Protein AF-A0A0W8DRQ7-F1 (afdb_monomer_lite)

Organism: Phytophthora nicotianae (NCBI:txid4792)

Secondary structure (DSSP, 8-state):
-GGGTHHHHHHHHHT-S-HHHHHHHHHHHHHHH-STT-SS-SHHHHHHHHHHHHTTHHHHHHHHHHHHHHHHHHS-GGGSHHHHHHHHHHHHHHHHHHHH-TTHHHHHHTTTHHHHHHHHH-TTSPP-HHHHHHHHHHHHHHHH-HHHHHHHHTTTTBPPPGGG--SS--PPB-HHHHHHHHHGGGGSS--SSHHHHHHHHHHTT--S-HHHHHHHHHHHHHHHHHHH--TT-GGGHHHHHHHHTTHHHHHHHHHHHHHHHHHHHHHHHHT--GGGTT--HHHHHHHHHHTTHHHHHHHHHHHHHHHHH-HHHHHHHHHHHHHTT--HHHHHHHHHHHHHHHHHHHHHHHH-

Radius of gyration: 26.24 Å; chains: 1; bounding box: 61×48×70 Å

Sequence (352 aa):
MIELQVPRVLLGLFAHDNLDIRLAVLSLLAEVTDVDDAAMSLEPARMLTKHLVDEKLLPLLVTNLYQLAAAVDNAEDTQAEEETTGIYNSLQILENMADLEPQVCVQVAETSILPFLLKQVSAGRKFSENKLYASEILSILLQSGAEPREKFVSWMGKDPPSEMKNKEKKEKVDLMDDLLQALAPYRKKDPGSEEEEELVGNLKASKVSEKAKEEENAASLVASMCAWVRENAPADGYDRLHAKFVENDMEKVDRLVDLFAKYHERVERSGLDEEEEDEDEDSRYLRRLDAGLFVLERIAFVVAHLCRFSKKLRAYVMVKFHERSIDNDSLVSVLQEQLDLLVADDEVKKEG

Foldseek 3Di:
DVVVCVLVVLVVQCPDPDPVSVLVSLQVLLVLLDPVPPPDDCVVSLVSLVVNVVVPVLQSLQLLLLVLVVCLVVDDDVSNVSSVVSLVSSLSSLVSSCVSPVVVLLVNLVHLLLVVLLVLLAPPDDDDPSVLSSLQSNLSSCVSDPNSVVSLQVQVQDWRDPSPDDPDDGDRDGSVVSLVNSCVVPPPPPDPDPSSVSSNCSSVSDDDDDDVVVLLVVLQVLLCCLVPVDCPHPPRSVVVSLVVCPPPVRVVLLVLLVVLLQLLVLLVVQLPPPVPPVDDPVVSVVSSVVSPLSSNLSSLSSLVSNLVVDVVSVVVNVVSCVVSVHDPVSSVVSNVVVVVVVVVVVVVVVVD

Structure (mmCIF, N/CA/C/O backbone):
data_AF-A0A0W8DRQ7-F1
#
_entry.id   AF-A0A0W8DRQ7-F1
#
loop_
_atom_site.group_PDB
_atom_site.id
_atom_site.type_symbol
_atom_site.label_atom_id
_atom_site.label_alt_id
_atom_site.label_comp_id
_atom_site.label_asym_id
_atom_site.label_entity_id
_atom_site.label_seq_id
_atom_site.pdbx_PDB_ins_code
_atom_site.Cartn_x
_atom_site.Cartn_y
_atom_site.Cartn_z
_atom_site.occupancy
_atom_site.B_iso_or_equiv
_atom_site.auth_seq_id
_atom_site.auth_comp_id
_atom_site.auth_asym_id
_atom_site.auth_atom_id
_atom_site.pdbx_PDB_model_num
ATOM 1 N N . MET A 1 1 ? -6.361 -23.050 28.162 1.00 56.34 1 MET A N 1
ATOM 2 C CA . MET A 1 1 ? -7.350 -21.975 27.899 1.00 56.34 1 MET A CA 1
ATOM 3 C C . MET A 1 1 ? -8.449 -22.402 26.928 1.00 56.34 1 MET A C 1
ATOM 5 O O . MET A 1 1 ? -9.612 -22.186 27.241 1.00 56.34 1 MET A O 1
ATOM 9 N N . ILE A 1 2 ? -8.119 -23.035 25.797 1.00 56.28 2 ILE A N 1
ATOM 10 C CA . ILE A 1 2 ? -9.100 -23.417 24.761 1.00 56.28 2 ILE A CA 1
ATOM 11 C C . ILE A 1 2 ? -10.087 -24.500 25.244 1.00 56.28 2 ILE A C 1
ATOM 13 O O . ILE A 1 2 ? -11.293 -24.343 25.078 1.00 56.28 2 ILE A O 1
ATOM 17 N N . GLU A 1 3 ? -9.612 -25.530 25.957 1.00 55.72 3 GLU A N 1
ATOM 18 C CA . GLU A 1 3 ? -10.473 -26.585 26.536 1.00 55.72 3 GLU A CA 1
ATOM 19 C C . GLU A 1 3 ? -11.488 -26.066 27.574 1.00 55.72 3 GLU A C 1
ATOM 21 O O . GLU A 1 3 ? -12.480 -26.730 27.863 1.00 55.72 3 GLU A O 1
ATOM 26 N N . LEU A 1 4 ? -11.268 -24.863 28.117 1.00 60.75 4 LEU A N 1
ATOM 27 C CA . LEU A 1 4 ? -12.092 -24.248 29.162 1.00 60.75 4 LEU A CA 1
ATOM 28 C C . LEU A 1 4 ? -13.088 -23.205 28.618 1.00 60.75 4 LEU A C 1
ATOM 30 O O . LEU A 1 4 ? -13.685 -22.480 29.406 1.00 60.75 4 LEU A O 1
ATOM 34 N N . GLN A 1 5 ? -13.259 -23.093 27.291 1.00 75.88 5 GLN A N 1
ATOM 35 C CA . GLN A 1 5 ? -14.127 -22.093 26.636 1.00 75.88 5 GLN A CA 1
ATOM 36 C C . GLN A 1 5 ? -13.828 -20.628 27.017 1.00 75.88 5 GLN A C 1
ATOM 38 O O . GLN A 1 5 ? -14.679 -19.753 26.860 1.00 75.88 5 GLN A O 1
ATOM 43 N N . VAL A 1 6 ? -12.606 -20.335 27.475 1.00 79.00 6 VAL A N 1
ATOM 44 C CA . VAL A 1 6 ? -12.192 -18.985 27.896 1.00 79.00 6 VAL A CA 1
ATOM 45 C C . VAL A 1 6 ? -12.420 -17.928 26.802 1.00 79.00 6 VAL A C 1
ATOM 47 O O . VAL A 1 6 ? -12.986 -16.888 27.137 1.00 79.00 6 VAL A O 1
ATOM 50 N N . PRO A 1 7 ? -12.110 -18.177 25.508 1.00 80.62 7 PRO A N 1
ATOM 51 C CA . PRO A 1 7 ? -12.385 -17.204 24.446 1.00 80.62 7 PRO A CA 1
ATOM 52 C C . PRO A 1 7 ? -13.860 -16.792 24.366 1.00 80.62 7 PRO A C 1
ATOM 54 O O . PRO A 1 7 ? -14.166 -15.613 24.232 1.00 80.62 7 PRO A O 1
ATOM 57 N N . ARG A 1 8 ? -14.795 -17.735 24.544 1.00 84.19 8 ARG A N 1
ATOM 58 C CA . ARG A 1 8 ? -16.237 -17.437 24.524 1.00 84.19 8 ARG A CA 1
ATOM 59 C C . ARG A 1 8 ? -16.675 -16.579 25.701 1.00 84.19 8 ARG A C 1
ATOM 61 O O . ARG A 1 8 ? -17.511 -15.698 25.533 1.00 84.19 8 ARG A O 1
ATOM 68 N N . VAL A 1 9 ? -16.120 -16.829 26.887 1.00 87.31 9 VAL A N 1
ATOM 69 C CA . VAL A 1 9 ? -16.414 -16.019 28.077 1.00 87.31 9 VAL A CA 1
ATOM 70 C C . VAL A 1 9 ? -15.892 -14.597 27.889 1.00 87.31 9 VAL A C 1
ATOM 72 O O . VAL A 1 9 ? -16.628 -13.651 28.155 1.00 87.31 9 VAL A O 1
ATOM 75 N N . LEU A 1 10 ? -14.668 -14.443 27.374 1.00 88.00 10 LEU A N 1
ATOM 76 C CA . LEU A 1 10 ? -14.095 -13.132 27.065 1.00 88.00 10 LEU A CA 1
ATOM 77 C C . LEU A 1 10 ? -14.952 -12.374 26.048 1.00 88.00 10 LEU A C 1
ATOM 79 O O . LEU A 1 10 ? -15.297 -11.225 26.293 1.00 88.00 10 LEU A O 1
ATOM 83 N N . LEU A 1 11 ? -15.382 -13.021 24.962 1.00 87.19 11 LEU A N 1
ATOM 84 C CA . LEU A 1 11 ? -16.255 -12.387 23.970 1.00 87.19 11 LEU A CA 1
ATOM 85 C C . LEU A 1 11 ? -17.643 -12.043 24.530 1.00 87.19 11 LEU A C 1
ATOM 87 O O . LEU A 1 11 ? -18.199 -11.000 24.195 1.00 87.19 11 LEU A O 1
ATOM 91 N N . GLY A 1 12 ? -18.182 -12.867 25.433 1.00 87.44 12 GLY A N 1
ATOM 92 C CA . GLY A 1 12 ? -19.414 -12.553 26.159 1.00 87.44 12 GLY A CA 1
ATOM 93 C C . GLY A 1 12 ? -19.280 -11.311 27.047 1.00 87.44 12 GLY A C 1
ATOM 94 O O . GLY A 1 12 ? -20.190 -10.486 27.084 1.00 87.44 12 GLY A O 1
ATOM 95 N N . LEU A 1 13 ? -18.137 -11.146 27.720 1.00 90.06 13 LEU A N 1
ATOM 96 C CA . LEU A 1 13 ? -17.822 -9.943 28.498 1.00 90.06 13 LEU A CA 1
ATOM 97 C C . LEU A 1 13 ? -17.532 -8.735 27.598 1.00 90.06 13 LEU A C 1
ATOM 99 O O . LEU A 1 13 ? -17.888 -7.613 27.945 1.00 90.06 13 LEU A O 1
ATOM 103 N N . PHE A 1 14 ? -16.943 -8.948 26.423 1.00 90.19 14 PHE A N 1
ATOM 104 C CA . PHE A 1 14 ? -16.691 -7.881 25.458 1.00 90.19 14 PHE A CA 1
ATOM 105 C C . PHE A 1 14 ? -17.982 -7.336 24.826 1.00 90.19 14 PHE A C 1
ATOM 107 O O . PHE A 1 14 ? -18.050 -6.172 24.444 1.00 90.19 14 PHE A O 1
ATOM 114 N N . ALA A 1 15 ? -19.040 -8.145 24.771 1.00 88.56 15 ALA A N 1
ATOM 115 C CA . ALA A 1 15 ? -20.372 -7.715 24.352 1.00 88.56 15 ALA A CA 1
ATOM 116 C C . ALA A 1 15 ? -21.221 -7.115 25.495 1.00 88.56 15 ALA A C 1
ATOM 118 O O . ALA A 1 15 ? -22.414 -6.880 25.310 1.00 88.56 15 ALA A O 1
ATOM 119 N N . HIS A 1 16 ? -20.646 -6.900 26.682 1.00 91.94 16 HIS A N 1
ATOM 120 C CA . HIS A 1 16 ? -21.379 -6.428 27.854 1.00 91.94 16 HIS A CA 1
ATOM 121 C C . HIS A 1 16 ? -21.740 -4.933 27.760 1.00 91.94 16 HIS A C 1
ATOM 123 O O . HIS A 1 16 ? -20.961 -4.126 27.262 1.00 91.94 16 HIS A O 1
ATOM 129 N N . ASP A 1 17 ? -22.893 -4.538 28.310 1.00 85.94 17 ASP A N 1
ATOM 130 C CA . ASP A 1 17 ? -23.383 -3.148 28.247 1.00 85.94 17 ASP A CA 1
ATOM 131 C C . ASP A 1 17 ? -22.475 -2.145 28.989 1.00 85.94 17 ASP A C 1
ATOM 133 O O . ASP A 1 17 ? -22.399 -0.970 28.634 1.00 85.94 17 ASP A O 1
ATOM 137 N N . ASN A 1 18 ? -21.779 -2.608 30.032 1.00 88.25 18 ASN A N 1
ATOM 138 C CA . ASN A 1 18 ? -20.823 -1.797 30.792 1.00 88.25 18 ASN A CA 1
ATOM 139 C C . ASN A 1 18 ? -19.511 -1.599 30.012 1.00 88.25 18 ASN A C 1
ATOM 141 O O . ASN A 1 18 ? -18.782 -2.564 29.773 1.00 88.25 18 ASN A O 1
ATOM 145 N N . LEU A 1 19 ? -19.204 -0.343 29.676 1.00 87.06 19 LEU A N 1
ATOM 146 C CA . LEU A 1 19 ? -17.994 0.063 28.968 1.00 87.06 19 LEU A CA 1
ATOM 147 C C . LEU A 1 19 ? -16.708 -0.350 29.697 1.00 87.06 19 LEU A C 1
ATOM 149 O O . LEU A 1 19 ? -15.825 -0.895 29.045 1.00 87.06 19 LEU A O 1
ATOM 153 N N . ASP A 1 20 ? -16.641 -0.219 31.022 1.00 89.19 20 ASP A N 1
ATOM 154 C CA . ASP A 1 20 ? -15.441 -0.551 31.808 1.00 89.19 20 ASP A CA 1
ATOM 155 C C . ASP A 1 20 ? -15.052 -2.026 31.643 1.00 89.19 20 ASP A C 1
ATOM 157 O O . ASP A 1 20 ? -13.882 -2.379 31.499 1.00 89.19 20 ASP A O 1
ATOM 161 N N . ILE A 1 21 ? -16.058 -2.910 31.612 1.00 91.62 21 ILE A N 1
ATOM 162 C CA . ILE A 1 21 ? -15.853 -4.350 31.409 1.00 91.62 21 ILE A CA 1
ATOM 163 C C . ILE A 1 21 ? -15.320 -4.599 29.999 1.00 91.62 21 ILE A C 1
ATOM 165 O O . ILE A 1 21 ? -14.396 -5.392 29.824 1.00 91.62 21 ILE A O 1
ATOM 169 N N . ARG A 1 22 ? -15.863 -3.903 28.994 1.00 91.88 22 ARG A N 1
ATOM 170 C CA . ARG A 1 22 ? -15.392 -4.026 27.611 1.00 91.88 22 ARG A CA 1
ATOM 171 C C . ARG A 1 22 ? -13.957 -3.538 27.454 1.00 91.88 22 ARG A C 1
ATOM 173 O O . ARG A 1 22 ? -13.169 -4.222 26.809 1.00 91.88 22 ARG A O 1
ATOM 180 N N . LEU A 1 23 ? -13.610 -2.403 28.061 1.00 92.38 23 LEU A N 1
ATOM 181 C CA . LEU A 1 23 ? -12.257 -1.845 28.038 1.00 92.38 23 LEU A CA 1
ATOM 182 C C . LEU A 1 23 ? -11.253 -2.760 28.749 1.00 92.38 23 LEU A C 1
ATOM 184 O O . LEU A 1 23 ? -10.170 -2.999 28.218 1.00 92.38 23 LEU A O 1
ATOM 188 N N . ALA A 1 24 ? -11.629 -3.351 29.887 1.00 94.06 24 ALA A N 1
ATOM 189 C CA . ALA A 1 24 ? -10.794 -4.332 30.577 1.00 94.06 24 ALA A CA 1
ATOM 190 C C . ALA A 1 24 ? -10.542 -5.582 29.716 1.00 94.06 24 ALA A C 1
ATOM 192 O O . ALA A 1 24 ? -9.417 -6.077 29.657 1.00 94.06 24 ALA A O 1
ATOM 193 N N . VAL A 1 25 ? -11.567 -6.076 29.010 1.00 94.69 25 VAL A N 1
ATOM 194 C CA . VAL A 1 25 ? -11.403 -7.205 28.082 1.00 94.69 25 VAL A CA 1
ATOM 195 C C . VAL A 1 25 ? -10.536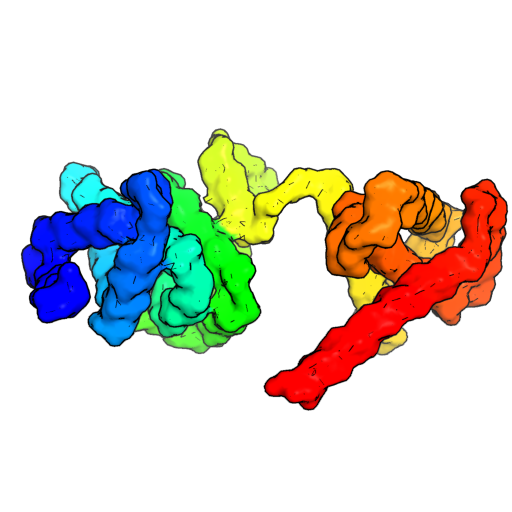 -6.820 26.884 1.00 94.69 25 VAL A C 1
ATOM 197 O O . VAL A 1 25 ? -9.696 -7.619 26.492 1.00 94.69 25 VAL A O 1
ATOM 200 N N . LEU A 1 26 ? -10.688 -5.615 26.326 1.00 94.56 26 LEU A N 1
ATOM 201 C CA . LEU A 1 26 ? -9.825 -5.125 25.245 1.00 94.56 26 LEU A CA 1
ATOM 202 C C . LEU A 1 26 ? -8.362 -5.051 25.664 1.00 94.56 26 LEU A C 1
ATOM 204 O O . LEU A 1 26 ? -7.506 -5.537 24.937 1.00 94.56 26 LEU A O 1
ATOM 208 N N . SER A 1 27 ? -8.082 -4.478 26.834 1.00 95.12 27 SER A N 1
ATOM 209 C CA . SER A 1 27 ? -6.719 -4.394 27.360 1.00 95.12 27 SER A CA 1
ATOM 210 C C . SER A 1 27 ? -6.108 -5.783 27.529 1.00 95.12 27 SER A C 1
ATOM 212 O O . SER A 1 27 ? -4.976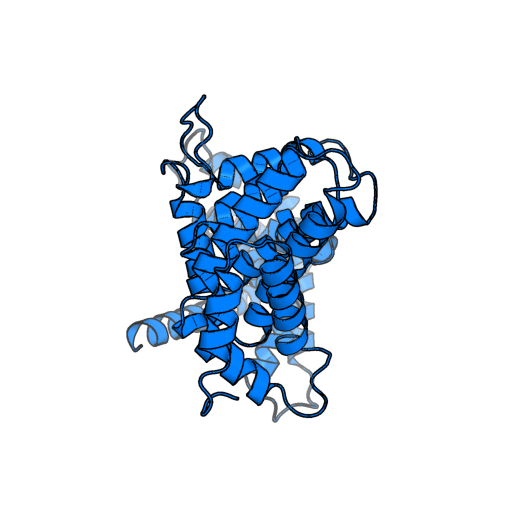 -6.008 27.117 1.00 95.12 27 SER A O 1
ATOM 214 N N . LEU A 1 28 ? -6.876 -6.733 28.074 1.00 94.38 28 LEU A N 1
ATOM 215 C CA . LEU A 1 28 ? -6.424 -8.114 28.215 1.00 94.38 28 LEU A CA 1
ATOM 216 C C . LEU A 1 28 ? -6.200 -8.782 26.853 1.00 94.38 28 LEU A C 1
ATOM 218 O O . LEU A 1 28 ? -5.234 -9.514 26.691 1.00 94.38 28 LEU A O 1
ATOM 222 N N . LEU A 1 29 ? -7.093 -8.564 25.881 1.00 93.69 29 LEU A N 1
ATOM 223 C CA . LEU A 1 29 ? -6.954 -9.119 24.534 1.00 93.69 29 LEU A CA 1
ATOM 224 C C . LEU A 1 29 ? -5.722 -8.561 23.814 1.00 93.69 29 LEU A C 1
ATOM 226 O O . LEU A 1 29 ? -5.054 -9.326 23.125 1.00 93.69 29 LEU A O 1
ATOM 230 N N . ALA A 1 30 ? -5.410 -7.276 23.990 1.00 94.12 30 ALA A N 1
ATOM 231 C CA . ALA A 1 30 ? -4.193 -6.675 23.454 1.00 94.12 30 ALA A CA 1
ATOM 232 C C . ALA A 1 30 ? -2.946 -7.356 24.042 1.00 94.12 30 ALA A C 1
ATOM 234 O O . ALA A 1 30 ? -2.130 -7.862 23.283 1.00 94.12 30 ALA A O 1
ATOM 235 N N . GLU A 1 31 ? -2.876 -7.503 25.369 1.00 92.44 31 GLU A N 1
ATOM 236 C CA . GLU A 1 31 ? -1.745 -8.140 26.066 1.00 92.44 31 GLU A CA 1
ATOM 237 C C . GLU A 1 31 ? -1.558 -9.618 25.674 1.00 92.44 31 GLU A C 1
ATOM 239 O O . GLU A 1 31 ? -0.458 -10.061 25.370 1.00 92.44 31 GLU A O 1
ATOM 244 N N . VAL A 1 32 ? -2.631 -10.417 25.615 1.00 89.81 32 VAL A N 1
ATOM 245 C CA . VAL A 1 32 ? -2.508 -11.856 25.280 1.00 89.81 32 VAL A CA 1
ATOM 246 C C . VAL A 1 32 ? -2.271 -12.131 23.794 1.00 89.81 32 VAL A C 1
ATOM 248 O O . VAL A 1 32 ? -2.003 -13.280 23.431 1.00 89.81 32 VAL A O 1
ATOM 251 N N . THR A 1 33 ? -2.448 -11.124 22.936 1.00 90.31 33 THR A N 1
ATOM 252 C CA . THR A 1 33 ? -2.124 -11.218 21.505 1.00 90.31 33 THR A CA 1
ATOM 253 C C . THR A 1 33 ? -0.775 -10.597 21.175 1.00 90.31 33 THR A C 1
ATOM 255 O O . THR A 1 33 ? -0.323 -10.775 20.050 1.00 90.31 33 THR A O 1
ATOM 258 N N . ASP A 1 34 ? -0.127 -9.928 22.127 1.00 90.44 34 ASP A N 1
ATOM 259 C CA . ASP A 1 34 ? 1.158 -9.271 21.920 1.00 90.44 34 ASP A CA 1
ATOM 260 C C . ASP A 1 34 ? 2.238 -10.274 21.482 1.00 90.44 34 ASP A C 1
ATOM 262 O O . ASP A 1 34 ? 2.410 -11.355 22.062 1.00 90.44 34 ASP A O 1
ATOM 266 N N . VAL A 1 35 ? 2.929 -9.922 20.399 1.00 85.50 35 VAL A N 1
ATOM 267 C CA . VAL A 1 35 ? 4.005 -10.713 19.802 1.00 85.50 35 VAL A CA 1
ATOM 268 C C . VAL A 1 35 ? 5.337 -10.508 20.523 1.00 85.50 35 VAL A C 1
ATOM 270 O O . VAL A 1 35 ? 6.160 -11.427 20.530 1.00 85.50 35 VAL A O 1
ATOM 273 N N . ASP A 1 36 ? 5.531 -9.363 21.180 1.00 81.38 36 ASP A N 1
ATOM 274 C CA . ASP A 1 36 ? 6.783 -9.002 21.850 1.00 81.38 36 ASP A CA 1
ATOM 275 C C . ASP A 1 36 ? 6.913 -9.661 23.233 1.00 81.38 36 ASP A C 1
ATOM 277 O O . ASP A 1 36 ? 8.012 -10.025 23.661 1.00 81.38 36 ASP A O 1
ATOM 281 N N . ASP A 1 37 ? 5.789 -9.920 23.903 1.00 71.81 37 ASP A N 1
ATOM 282 C CA . ASP A 1 37 ? 5.745 -10.537 25.237 1.00 71.81 37 ASP A CA 1
ATOM 283 C C . ASP A 1 37 ? 5.842 -12.081 25.218 1.00 71.81 37 ASP A C 1
ATOM 285 O O . ASP A 1 37 ? 5.821 -12.760 26.258 1.00 71.81 37 ASP A O 1
ATOM 289 N N . ALA A 1 38 ? 5.998 -12.689 24.039 1.00 72.75 38 ALA A N 1
ATOM 290 C CA . ALA A 1 38 ? 6.061 -14.137 23.887 1.00 72.75 38 ALA A CA 1
ATOM 291 C C . ALA A 1 38 ? 7.411 -14.722 24.351 1.00 72.75 38 ALA A C 1
ATOM 293 O O . ALA A 1 38 ? 8.349 -14.909 23.579 1.00 72.75 38 ALA A O 1
ATOM 294 N N . ALA A 1 39 ? 7.482 -15.126 25.623 1.00 66.62 39 ALA A N 1
ATOM 295 C CA . ALA A 1 39 ? 8.710 -15.586 26.284 1.00 66.62 39 ALA A CA 1
ATOM 296 C C . ALA A 1 39 ? 9.484 -16.735 25.591 1.00 66.62 39 ALA A C 1
ATOM 298 O O . ALA A 1 39 ? 10.687 -16.868 25.815 1.00 66.62 39 ALA A O 1
ATOM 299 N N . MET A 1 40 ? 8.820 -17.605 24.810 1.00 72.12 40 MET A N 1
ATOM 300 C CA . MET A 1 40 ? 9.469 -18.757 24.147 1.00 72.12 40 MET A CA 1
ATOM 301 C C . MET A 1 40 ? 8.829 -19.218 22.827 1.00 72.12 40 MET A C 1
ATOM 303 O O . MET A 1 40 ? 9.484 -19.910 22.049 1.00 72.12 40 MET A O 1
ATOM 307 N N . SER A 1 41 ? 7.547 -18.932 22.585 1.00 83.88 41 SER A N 1
ATOM 308 C CA . SER A 1 41 ? 6.840 -19.367 21.375 1.00 83.88 41 SER A CA 1
ATOM 309 C C . SER A 1 41 ? 5.584 -18.535 21.148 1.00 83.88 41 SER A C 1
ATOM 311 O O . SER A 1 41 ? 4.819 -18.315 22.085 1.00 83.88 41 SER A O 1
ATOM 313 N N . LEU A 1 42 ? 5.344 -18.162 19.891 1.00 87.75 42 LEU A N 1
ATOM 314 C CA . LEU A 1 42 ? 4.123 -17.486 19.446 1.00 87.75 42 LEU A CA 1
ATOM 315 C C . LEU A 1 42 ? 2.948 -18.455 19.230 1.00 87.75 42 LEU A C 1
ATOM 317 O O . LEU A 1 42 ? 1.810 -18.021 19.075 1.00 87.75 42 LEU A O 1
ATOM 321 N N . GLU A 1 43 ? 3.182 -19.771 19.239 1.00 87.56 43 GLU A N 1
ATOM 322 C CA . GLU A 1 43 ? 2.159 -20.773 18.907 1.00 87.56 43 GLU A CA 1
ATOM 323 C C . GLU A 1 43 ? 0.893 -20.688 19.786 1.00 87.56 43 GLU A C 1
ATOM 325 O O . GLU A 1 43 ? -0.214 -20.756 19.243 1.00 87.56 43 GLU A O 1
ATOM 330 N N . PRO A 1 44 ? 0.984 -20.470 21.117 1.00 86.81 44 PRO A N 1
ATOM 331 C CA . PRO A 1 44 ? -0.204 -20.277 21.947 1.00 86.81 44 PRO A CA 1
ATOM 332 C C . PRO A 1 44 ? -1.027 -19.044 21.546 1.00 86.81 44 PRO A C 1
ATOM 334 O O . PRO A 1 44 ? -2.257 -19.125 21.514 1.00 86.81 44 PRO A O 1
ATOM 337 N N . ALA A 1 45 ? -0.363 -17.933 21.207 1.00 88.62 45 ALA A N 1
ATOM 338 C CA . ALA A 1 45 ? -1.007 -16.694 20.775 1.00 88.62 45 ALA A CA 1
ATOM 339 C C . ALA A 1 45 ? -1.652 -16.854 19.388 1.00 88.62 45 ALA A C 1
ATOM 341 O O . ALA A 1 45 ? -2.794 -16.435 19.180 1.00 88.62 45 ALA A O 1
ATOM 342 N N . ARG A 1 46 ? -0.992 -17.566 18.462 1.00 90.94 46 ARG A N 1
ATOM 343 C CA . ARG A 1 46 ? -1.558 -17.922 17.147 1.00 90.94 46 ARG A CA 1
ATOM 344 C C . ARG A 1 46 ? -2.806 -18.794 17.275 1.00 90.94 46 ARG A C 1
ATOM 346 O O . ARG A 1 46 ? -3.827 -18.514 16.647 1.00 90.94 46 ARG A O 1
ATOM 353 N N . MET A 1 47 ? -2.754 -19.832 18.111 1.00 89.00 47 MET A N 1
ATOM 354 C CA . MET A 1 47 ? -3.898 -20.711 18.392 1.00 89.00 47 MET A CA 1
ATOM 355 C C . MET A 1 47 ? -5.070 -19.945 19.016 1.00 89.00 47 MET A C 1
ATOM 357 O O . MET A 1 47 ? -6.222 -20.145 18.624 1.00 89.00 47 MET A O 1
ATOM 361 N N . LEU A 1 48 ? -4.788 -19.051 19.969 1.00 89.25 48 LEU A N 1
ATOM 362 C CA . LEU A 1 48 ? -5.802 -18.190 20.574 1.00 89.25 48 LEU A CA 1
ATOM 363 C C . LEU A 1 48 ? -6.427 -17.248 19.536 1.00 89.25 48 LEU A C 1
ATOM 365 O O . LEU A 1 48 ? -7.652 -17.155 19.470 1.00 89.25 48 LEU A O 1
ATOM 369 N N . THR A 1 49 ? -5.605 -16.616 18.698 1.00 91.38 49 THR A N 1
ATOM 370 C CA . THR A 1 49 ? -6.042 -15.716 17.622 1.00 91.38 49 THR A CA 1
ATOM 371 C C . THR A 1 49 ? -6.995 -16.413 16.661 1.00 91.38 49 THR A C 1
ATOM 373 O O . THR A 1 49 ? -8.101 -15.922 16.439 1.00 91.38 49 THR A O 1
ATOM 376 N N . LYS A 1 50 ? -6.636 -17.605 16.168 1.00 91.44 50 LYS A N 1
ATOM 377 C CA . LYS A 1 50 ? -7.507 -18.404 15.287 1.00 91.44 50 LYS A CA 1
ATOM 378 C C . LYS A 1 50 ? -8.869 -18.668 15.925 1.00 91.44 50 LYS A C 1
ATOM 380 O O . LYS A 1 50 ? -9.900 -18.394 15.318 1.00 91.44 50 LYS A O 1
ATOM 385 N N . HIS A 1 51 ? -8.882 -19.097 17.187 1.00 91.00 51 HIS A N 1
ATOM 386 C CA . HIS A 1 51 ? -10.129 -19.334 17.911 1.00 91.00 51 HIS A CA 1
ATOM 387 C C . HIS A 1 51 ? -10.969 -18.069 18.133 1.00 91.00 51 HIS A C 1
ATOM 389 O O . HIS A 1 51 ? -12.193 -18.131 18.037 1.00 91.00 51 HIS A O 1
ATOM 395 N N . LEU A 1 52 ? -10.346 -16.929 18.441 1.00 92.06 52 LEU A N 1
ATOM 396 C CA . LEU A 1 52 ? -11.054 -15.656 18.610 1.00 92.06 52 LEU A CA 1
ATOM 397 C C . LEU A 1 52 ? -11.699 -15.193 17.298 1.00 92.06 52 LEU A C 1
ATOM 399 O O . LEU A 1 52 ? -12.839 -14.722 17.298 1.00 92.06 52 LEU A O 1
ATOM 403 N N . VAL A 1 53 ? -10.993 -15.359 16.179 1.00 92.25 53 VAL A N 1
ATOM 404 C CA . VAL A 1 53 ? -11.503 -15.043 14.840 1.00 92.25 53 VAL A CA 1
ATOM 405 C C . VAL A 1 53 ? -12.690 -15.947 14.481 1.00 92.25 53 VAL A C 1
ATOM 407 O O . VAL A 1 53 ? -13.739 -15.439 14.069 1.00 92.25 53 VAL A O 1
ATOM 410 N N . ASP A 1 54 ? -12.585 -17.256 14.731 1.00 91.00 54 ASP A N 1
ATOM 411 C CA . ASP A 1 54 ? -13.670 -18.224 14.503 1.00 91.00 54 ASP A CA 1
ATOM 412 C C . ASP A 1 54 ? -14.940 -17.878 15.299 1.00 91.00 54 ASP A C 1
ATOM 414 O O . ASP A 1 54 ? -16.058 -17.945 14.775 1.00 91.00 54 ASP A O 1
ATOM 418 N N . GLU A 1 55 ? -14.772 -17.429 16.545 1.00 90.44 55 GLU A N 1
ATOM 419 C CA . GLU A 1 55 ? -15.853 -17.004 17.445 1.00 90.44 55 GLU A CA 1
ATOM 420 C C . GLU A 1 55 ? -16.335 -15.558 17.187 1.00 90.44 55 GLU A C 1
ATOM 422 O O . GLU A 1 55 ? -17.089 -14.997 17.981 1.00 90.44 55 GLU A O 1
ATOM 427 N N . LYS A 1 56 ? -15.976 -14.964 16.039 1.00 91.12 56 LYS A N 1
ATOM 428 C CA . LYS A 1 56 ? -16.456 -13.652 15.563 1.00 91.12 56 LYS A CA 1
ATOM 429 C C . LYS A 1 56 ? -15.986 -12.454 16.395 1.00 91.12 56 LYS A C 1
ATOM 431 O O . LYS A 1 56 ? -16.722 -11.475 16.525 1.00 91.12 56 LYS A O 1
ATOM 436 N N . LEU A 1 57 ? -14.736 -12.469 16.865 1.00 94.44 57 LEU A N 1
ATOM 437 C CA . LEU A 1 57 ? -14.118 -11.283 17.466 1.00 94.44 57 LEU A CA 1
ATOM 438 C C . LEU A 1 57 ? -14.096 -10.085 16.501 1.00 94.44 57 LEU A C 1
ATOM 440 O O . LEU A 1 57 ? -14.464 -8.989 16.909 1.00 94.44 57 LEU A O 1
ATOM 444 N N . LEU A 1 58 ? -13.694 -10.270 15.236 1.00 95.31 58 LEU A N 1
ATOM 445 C CA . LEU A 1 58 ? -13.417 -9.140 14.330 1.00 95.31 58 LEU A CA 1
ATOM 446 C C . LEU A 1 58 ? -14.629 -8.210 14.120 1.00 95.31 58 LEU A C 1
ATOM 448 O O . LEU A 1 58 ? -14.484 -7.004 14.319 1.00 95.31 58 LEU A O 1
ATOM 452 N N . PRO A 1 59 ? -15.846 -8.701 13.795 1.00 93.94 59 PRO A N 1
ATOM 453 C CA . PRO A 1 59 ? -17.007 -7.818 13.667 1.00 93.94 59 PRO A CA 1
ATOM 454 C C . PRO A 1 59 ? -17.379 -7.111 14.979 1.00 93.94 59 PRO A C 1
ATOM 456 O O . PRO A 1 59 ? -17.822 -5.960 14.956 1.00 93.94 59 PRO A O 1
ATOM 459 N N . LEU A 1 60 ? -17.193 -7.784 16.121 1.00 93.75 60 LEU A N 1
ATOM 460 C CA . LEU A 1 60 ? -17.464 -7.218 17.442 1.00 93.75 60 LEU A CA 1
ATOM 461 C C . LEU A 1 60 ? -16.464 -6.100 17.776 1.00 93.75 60 LEU A C 1
ATOM 463 O O . LEU A 1 60 ? -16.874 -5.029 18.220 1.00 93.75 60 LEU A O 1
ATOM 467 N N . LEU A 1 61 ? -15.182 -6.313 17.470 1.00 95.56 61 LEU A N 1
ATOM 468 C CA . LEU A 1 61 ? -14.109 -5.335 17.639 1.00 95.56 61 LEU A CA 1
ATOM 469 C C . LEU A 1 61 ? -14.371 -4.074 16.809 1.00 95.56 61 LEU A C 1
ATOM 471 O O . LEU A 1 61 ? -14.322 -2.966 17.335 1.00 95.56 61 LEU A O 1
ATOM 475 N N . VAL A 1 62 ? -14.750 -4.242 15.540 1.00 95.69 62 VAL A N 1
ATOM 476 C CA . VAL A 1 62 ? -15.077 -3.128 14.634 1.00 95.69 62 VAL A CA 1
ATOM 477 C C . VAL A 1 62 ? -16.311 -2.367 15.107 1.00 95.69 62 VAL A C 1
ATOM 479 O O . VAL A 1 62 ? -16.308 -1.138 15.144 1.00 95.69 62 VAL A O 1
ATOM 482 N N . THR A 1 63 ? -17.357 -3.075 15.537 1.00 93.31 63 THR A N 1
ATOM 483 C CA . THR A 1 63 ? -18.554 -2.440 16.110 1.00 93.31 63 THR A CA 1
ATOM 484 C C . THR A 1 63 ? -18.195 -1.605 17.341 1.00 93.31 63 THR A C 1
ATOM 486 O O . THR A 1 63 ? -18.667 -0.476 17.483 1.00 93.31 63 THR A O 1
ATOM 489 N N . ASN A 1 64 ? -17.334 -2.131 18.214 1.00 93.56 64 ASN A N 1
ATOM 490 C CA . ASN A 1 64 ? -16.882 -1.428 19.406 1.00 93.56 64 ASN A CA 1
ATOM 491 C C . ASN A 1 64 ? -16.011 -0.207 19.062 1.00 93.56 64 ASN A C 1
ATOM 493 O O . ASN A 1 64 ? -16.239 0.864 19.615 1.00 93.56 64 ASN A O 1
ATOM 497 N N . LEU A 1 65 ? -15.096 -0.320 18.092 1.00 95.50 65 LEU A N 1
ATOM 498 C CA . LEU A 1 65 ? -14.301 0.797 17.563 1.00 95.50 65 LEU A CA 1
ATOM 499 C C . LEU A 1 65 ? -15.180 1.971 17.115 1.00 95.50 65 LEU A C 1
ATOM 501 O O . LEU A 1 65 ? -14.916 3.120 17.468 1.00 95.50 65 LEU A O 1
ATOM 505 N N . TYR A 1 66 ? -16.262 1.692 16.382 1.00 94.12 66 TYR A N 1
ATOM 506 C CA . TYR A 1 66 ? -17.220 2.722 15.979 1.00 94.12 66 TYR A CA 1
ATOM 507 C C . TYR A 1 66 ? -17.895 3.408 17.167 1.00 94.12 66 TYR A C 1
ATOM 509 O O . TYR A 1 66 ? -18.067 4.628 17.148 1.00 94.12 66 TYR A O 1
ATOM 517 N N . GLN A 1 67 ? -18.276 2.642 18.191 1.00 91.56 67 GLN A N 1
ATOM 518 C CA . GLN A 1 67 ? -18.908 3.181 19.394 1.00 91.56 67 GLN A CA 1
ATOM 519 C C . GLN A 1 67 ? -17.938 4.044 20.204 1.00 91.56 67 GLN A C 1
ATOM 521 O O . GLN A 1 67 ? -18.306 5.154 20.580 1.00 91.56 67 GLN A O 1
ATOM 526 N N . LEU A 1 68 ? -16.703 3.575 20.411 1.00 92.38 68 LEU A N 1
ATOM 527 C CA . LEU A 1 68 ? -15.657 4.329 21.103 1.00 92.38 68 LEU A CA 1
ATOM 528 C C . LEU A 1 68 ? -15.326 5.625 20.359 1.00 92.38 68 LEU A C 1
ATOM 530 O O . LEU A 1 68 ? -15.327 6.695 20.954 1.00 92.38 68 LEU A O 1
ATOM 534 N N . ALA A 1 69 ? -15.134 5.568 19.038 1.00 91.44 69 ALA A N 1
ATOM 535 C CA . ALA A 1 69 ? -14.860 6.765 18.245 1.00 91.44 69 ALA A CA 1
ATOM 536 C C . ALA A 1 69 ? -16.015 7.773 18.282 1.00 91.44 69 ALA A C 1
ATOM 538 O O . ALA A 1 69 ? -15.780 8.977 18.336 1.00 91.44 69 ALA A O 1
ATOM 539 N N . ALA A 1 70 ? -17.264 7.297 18.259 1.00 89.19 70 ALA A N 1
ATOM 540 C CA . ALA A 1 70 ? -18.423 8.165 18.413 1.00 89.19 70 ALA A CA 1
ATOM 541 C C . ALA A 1 70 ? -18.508 8.769 19.824 1.00 89.19 70 ALA A C 1
ATOM 543 O O . ALA A 1 70 ? -18.931 9.913 19.951 1.00 89.19 70 ALA A O 1
ATOM 544 N N . ALA A 1 71 ? -18.117 8.038 20.871 1.00 88.06 71 ALA A N 1
ATOM 545 C CA . ALA A 1 71 ? -18.049 8.568 22.230 1.00 88.06 71 ALA A CA 1
ATOM 546 C C . ALA A 1 71 ? -16.987 9.672 22.340 1.00 88.06 71 ALA A C 1
ATOM 548 O O . ALA A 1 71 ? -17.321 10.775 22.762 1.00 88.06 71 ALA A O 1
ATOM 549 N N . VAL A 1 72 ? -15.771 9.434 21.838 1.00 88.25 72 VAL A N 1
ATOM 550 C CA . VAL A 1 72 ? -14.681 10.429 21.809 1.00 88.25 72 VAL A CA 1
ATOM 551 C C . VAL A 1 72 ? -15.072 11.682 21.021 1.00 88.25 72 VAL A C 1
ATOM 553 O O . VAL A 1 72 ? -14.810 12.793 21.468 1.00 88.25 72 VAL A O 1
ATOM 556 N N . ASP A 1 73 ? -15.748 11.533 19.875 1.00 84.44 73 ASP A N 1
ATOM 557 C CA . ASP A 1 73 ? -16.214 12.676 19.074 1.00 84.44 73 ASP A CA 1
ATOM 558 C C . ASP A 1 73 ? -17.257 13.548 19.824 1.00 84.44 73 ASP A C 1
ATOM 560 O O . ASP A 1 73 ? -17.449 14.709 19.458 1.00 84.44 73 ASP A O 1
ATOM 564 N N . ASN A 1 74 ? -17.944 13.005 20.842 1.00 81.00 74 ASN A N 1
ATOM 565 C CA . ASN A 1 74 ? -19.030 13.667 21.581 1.00 81.00 74 ASN A CA 1
ATOM 566 C C . ASN A 1 74 ? -18.687 14.029 23.044 1.00 81.00 74 ASN A C 1
ATOM 568 O O . ASN A 1 74 ? -19.483 14.724 23.679 1.00 81.00 74 ASN A O 1
ATOM 572 N N . ALA A 1 75 ? -17.575 13.539 23.595 1.00 75.44 75 ALA A N 1
ATOM 573 C CA . ALA A 1 75 ? -17.219 13.684 25.007 1.00 75.44 75 ALA A CA 1
ATOM 574 C C . ALA A 1 75 ? -16.493 15.010 25.321 1.00 75.44 75 ALA A C 1
ATOM 576 O O . ALA A 1 75 ? -15.827 15.595 24.468 1.00 75.44 75 ALA A O 1
ATOM 577 N N . GLU A 1 76 ? -16.612 15.470 26.574 1.00 61.53 76 GLU A N 1
ATOM 578 C CA . GLU A 1 76 ? -15.733 16.492 27.165 1.00 61.53 76 GLU A CA 1
ATOM 579 C C . GLU A 1 76 ? -14.422 15.828 27.650 1.00 61.53 76 GLU A C 1
ATOM 581 O O . GLU A 1 76 ? -14.438 14.674 28.079 1.00 61.53 76 GLU A O 1
ATOM 586 N N . ASP A 1 77 ? -13.296 16.550 27.590 1.00 59.00 77 ASP A N 1
ATOM 587 C CA . ASP A 1 77 ? -11.918 16.010 27.543 1.00 59.00 77 ASP A CA 1
ATOM 588 C C . ASP A 1 77 ? -11.576 14.846 28.509 1.00 59.00 77 ASP A C 1
ATOM 590 O O . ASP A 1 77 ? -10.884 13.914 28.112 1.00 59.00 77 ASP A O 1
ATOM 594 N N . THR A 1 78 ? -12.059 14.833 29.757 1.00 55.19 78 THR A N 1
ATOM 595 C CA . THR A 1 78 ? -11.695 13.799 30.755 1.00 55.19 78 THR A CA 1
ATOM 596 C C . THR A 1 78 ? -12.402 12.455 30.577 1.00 55.19 78 THR A C 1
ATOM 598 O O . THR A 1 78 ? -11.946 11.455 31.115 1.00 55.19 78 THR A O 1
ATOM 601 N N . GLN A 1 79 ? -13.526 12.422 29.858 1.00 60.25 79 GLN A N 1
ATOM 602 C CA . GLN A 1 79 ? -14.286 11.198 29.572 1.00 60.25 79 GLN A CA 1
ATOM 603 C C . GLN A 1 79 ? -13.934 10.628 28.194 1.00 60.25 79 GLN A C 1
ATOM 605 O O . GLN A 1 79 ? -14.679 9.826 27.665 1.00 60.25 79 GLN A O 1
ATOM 610 N N . ALA A 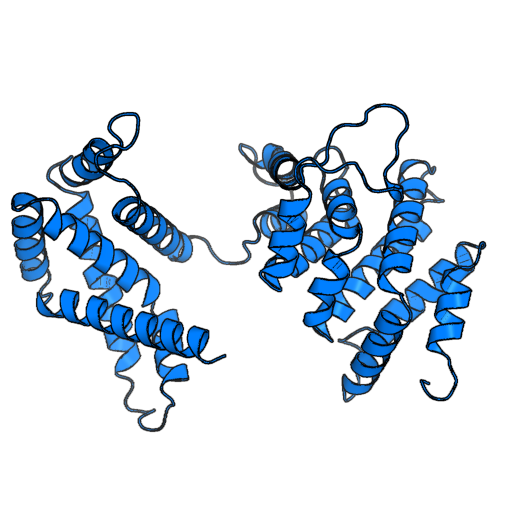1 80 ? -12.869 11.131 27.566 1.00 75.94 80 ALA A N 1
ATOM 611 C CA . ALA A 1 80 ? -12.394 10.666 26.271 1.00 75.94 80 ALA A CA 1
ATOM 612 C C . ALA A 1 80 ? -11.104 9.844 26.389 1.00 75.94 80 ALA A C 1
ATOM 614 O O . ALA A 1 80 ? -10.743 9.166 25.429 1.00 75.94 80 ALA A O 1
ATOM 615 N N . GLU A 1 81 ? -10.386 9.915 27.518 1.00 85.00 81 GLU A N 1
ATOM 616 C CA . GLU A 1 81 ? -9.087 9.252 27.689 1.00 85.00 81 GLU A CA 1
ATOM 617 C C . GLU A 1 81 ? -9.222 7.724 27.662 1.00 85.00 81 GLU A C 1
ATOM 619 O O . GLU A 1 81 ? -8.541 7.072 26.873 1.00 85.00 81 GLU A O 1
ATOM 624 N N . GLU A 1 82 ? -10.148 7.152 28.438 1.00 87.88 82 GLU A N 1
ATOM 625 C CA . GLU A 1 82 ? -10.350 5.698 28.504 1.00 87.88 82 GLU A CA 1
ATOM 626 C C . GLU A 1 82 ? -10.816 5.120 27.158 1.00 87.88 82 GLU A C 1
ATOM 628 O O . GLU A 1 82 ? -10.324 4.085 26.706 1.00 87.88 82 GLU A O 1
ATOM 633 N N . GLU A 1 83 ? -11.715 5.813 26.459 1.00 91.25 83 GLU A N 1
ATOM 634 C CA . GLU A 1 83 ? -12.177 5.444 25.125 1.00 91.25 83 GLU A CA 1
ATOM 635 C C . GLU A 1 83 ? -11.076 5.602 24.076 1.00 91.25 83 GLU A C 1
ATOM 637 O O . GLU A 1 83 ? -10.979 4.778 23.165 1.00 91.25 83 GLU A O 1
ATOM 642 N N . THR A 1 84 ? -10.223 6.621 24.210 1.00 92.50 84 THR A N 1
ATOM 643 C CA . THR A 1 84 ? -9.044 6.816 23.355 1.00 92.50 84 THR A CA 1
ATOM 644 C C . THR A 1 84 ? -8.077 5.648 23.519 1.00 92.50 84 THR A C 1
ATOM 646 O O . THR A 1 84 ? -7.651 5.080 22.511 1.00 92.50 84 THR A O 1
ATOM 649 N N . THR A 1 85 ? -7.803 5.221 24.754 1.00 93.69 85 THR A N 1
ATOM 650 C CA . THR A 1 85 ? -7.019 4.010 25.037 1.00 93.69 85 THR A CA 1
ATOM 651 C C . THR A 1 85 ? -7.721 2.751 24.524 1.00 93.69 85 THR A C 1
ATOM 653 O O . THR A 1 85 ? -7.080 1.860 23.975 1.00 93.69 85 THR A O 1
ATOM 656 N N . GLY A 1 86 ? -9.050 2.673 24.618 1.00 94.94 86 GLY A N 1
ATOM 657 C CA . GLY A 1 86 ? -9.828 1.567 24.059 1.00 94.94 86 GLY A CA 1
ATOM 658 C C . GLY A 1 86 ? -9.706 1.446 22.536 1.00 94.94 86 GLY A C 1
ATOM 659 O O . GLY A 1 86 ? -9.627 0.331 22.013 1.00 94.94 86 GLY A O 1
ATOM 660 N N . ILE A 1 87 ? -9.670 2.577 21.819 1.00 96.00 87 ILE A N 1
ATOM 661 C CA . ILE A 1 87 ? -9.406 2.607 20.373 1.00 96.00 87 ILE A CA 1
ATOM 662 C C . ILE A 1 87 ? -7.989 2.107 20.104 1.00 96.00 87 ILE A C 1
ATOM 664 O O . ILE A 1 87 ? -7.833 1.228 19.263 1.00 96.00 87 ILE A O 1
ATOM 668 N N . TYR A 1 88 ? -6.998 2.607 20.847 1.00 96.75 88 TYR A N 1
ATOM 669 C CA . TYR A 1 88 ? -5.604 2.186 20.716 1.00 96.75 88 TYR A CA 1
ATOM 670 C C . TYR A 1 88 ? -5.454 0.668 20.883 1.00 96.75 88 TYR A C 1
ATOM 672 O O . TYR A 1 88 ? -5.008 -0.012 19.965 1.00 96.75 88 TYR A O 1
ATOM 680 N N . ASN A 1 89 ? -5.962 0.109 21.987 1.00 97.12 89 ASN A N 1
ATOM 681 C CA . ASN A 1 89 ? -5.933 -1.334 22.252 1.00 97.12 89 ASN A CA 1
ATOM 682 C C . ASN A 1 89 ? -6.656 -2.142 21.165 1.00 97.12 89 ASN A C 1
ATOM 684 O O . ASN A 1 89 ? -6.255 -3.253 20.837 1.00 97.12 89 ASN A O 1
ATOM 688 N N . SER A 1 90 ? -7.728 -1.595 20.586 1.00 97.25 90 SER A N 1
ATOM 689 C CA . SER A 1 90 ? -8.434 -2.257 19.486 1.00 97.25 90 SER A CA 1
ATOM 690 C C . SER A 1 90 ? -7.603 -2.290 18.198 1.00 97.25 90 SER A C 1
ATOM 692 O O . SER A 1 90 ? -7.673 -3.278 17.471 1.00 97.25 90 SER A O 1
ATOM 694 N N . LEU A 1 91 ? -6.833 -1.236 17.909 1.00 97.56 91 LEU A N 1
ATOM 695 C CA . LEU A 1 91 ? -5.897 -1.203 16.781 1.00 97.56 91 LEU A CA 1
ATOM 696 C C . LEU A 1 91 ? -4.701 -2.135 17.031 1.00 97.56 91 LEU A C 1
ATOM 698 O O . LEU A 1 91 ? -4.368 -2.903 16.134 1.00 97.56 91 LEU A O 1
ATOM 702 N N . GLN A 1 92 ? -4.178 -2.179 18.261 1.00 97.06 92 GLN A N 1
ATOM 703 C CA . GLN A 1 92 ? -3.128 -3.117 18.681 1.00 97.06 92 GLN A CA 1
ATOM 704 C C . GLN A 1 92 ? -3.528 -4.572 18.464 1.00 97.06 92 GLN A C 1
ATOM 706 O O . GLN A 1 92 ? -2.773 -5.345 17.888 1.00 97.06 92 GLN A O 1
ATOM 711 N N . ILE A 1 93 ? -4.753 -4.953 18.843 1.00 96.69 93 ILE A N 1
ATOM 712 C CA . ILE A 1 93 ? -5.251 -6.309 18.578 1.00 96.69 93 ILE A CA 1
ATOM 713 C C . ILE A 1 93 ? -5.243 -6.606 17.070 1.00 96.69 93 ILE A C 1
ATOM 715 O O . ILE A 1 93 ? -4.910 -7.720 16.676 1.00 96.69 93 ILE A O 1
ATOM 719 N N . LEU A 1 94 ? -5.613 -5.645 16.215 1.00 96.88 94 LEU A N 1
ATOM 720 C CA . LEU A 1 94 ? -5.612 -5.853 14.762 1.00 96.88 94 LEU A CA 1
ATOM 721 C C . LEU A 1 94 ? -4.196 -6.011 14.194 1.00 96.88 94 LEU A C 1
ATOM 723 O O . LEU A 1 94 ? -4.011 -6.871 13.336 1.00 96.88 94 LEU A O 1
ATOM 727 N N . GLU A 1 95 ? -3.231 -5.220 14.666 1.00 96.19 95 GLU A N 1
ATOM 728 C CA . GLU A 1 95 ? -1.813 -5.352 14.303 1.00 96.19 95 GLU A CA 1
ATOM 729 C C . GLU A 1 95 ? -1.261 -6.712 14.735 1.00 96.19 95 GLU A C 1
ATOM 731 O O . GLU A 1 95 ? -0.862 -7.513 13.892 1.00 96.19 95 GLU A O 1
ATOM 736 N N . ASN A 1 96 ? -1.377 -7.030 16.025 1.00 95.31 96 ASN A N 1
ATOM 737 C CA . ASN A 1 96 ? -0.928 -8.293 16.599 1.00 95.31 96 ASN A CA 1
ATOM 738 C C . ASN A 1 96 ? -1.499 -9.502 15.841 1.00 95.31 96 ASN A C 1
ATOM 740 O O . ASN A 1 96 ? -0.806 -10.480 15.562 1.00 95.31 96 ASN A O 1
ATOM 744 N N . MET A 1 97 ? -2.785 -9.452 15.478 1.00 94.88 97 MET A N 1
ATOM 745 C CA . MET A 1 97 ? -3.422 -10.519 14.706 1.00 94.88 97 MET A CA 1
ATOM 746 C C . MET A 1 97 ? -2.912 -10.610 13.267 1.00 94.88 97 MET A C 1
ATOM 748 O O . MET A 1 97 ? -2.823 -11.723 12.743 1.00 94.88 97 MET A O 1
ATOM 752 N N . ALA A 1 98 ? -2.594 -9.479 12.632 1.00 93.88 98 ALA A N 1
ATOM 753 C CA . ALA A 1 98 ? -1.991 -9.450 11.304 1.00 93.88 98 ALA A CA 1
ATOM 754 C C . ALA A 1 98 ? -0.587 -10.076 11.312 1.00 93.88 98 ALA A C 1
ATOM 756 O O . ALA A 1 98 ? -0.273 -10.854 10.409 1.00 93.88 98 ALA A O 1
ATOM 757 N N . ASP A 1 99 ? 0.204 -9.821 12.356 1.00 92.94 99 ASP A N 1
ATOM 758 C CA . ASP A 1 99 ? 1.543 -10.395 12.519 1.00 92.94 99 ASP A CA 1
ATOM 759 C C . ASP A 1 99 ? 1.501 -11.895 12.847 1.00 92.94 99 ASP A C 1
ATOM 761 O O . ASP A 1 99 ? 2.229 -12.701 12.260 1.00 92.94 99 ASP A O 1
ATOM 765 N N . LEU A 1 100 ? 0.611 -12.306 13.758 1.00 92.56 100 LEU A N 1
ATOM 766 C CA . LEU A 1 100 ? 0.456 -13.709 14.160 1.00 92.56 100 LEU A CA 1
ATOM 767 C C . LEU A 1 100 ? -0.108 -14.593 13.040 1.00 92.56 100 LEU A C 1
ATOM 769 O O . LEU A 1 100 ? 0.247 -15.774 12.933 1.00 92.56 100 LEU A O 1
ATOM 773 N N . GLU A 1 101 ? -1.043 -14.070 12.247 1.00 92.56 101 GLU A N 1
ATOM 774 C CA . GLU A 1 101 ? -1.705 -14.813 11.179 1.00 92.56 101 GLU A CA 1
ATOM 775 C C . GLU A 1 101 ? -2.092 -13.880 10.015 1.00 92.56 101 GLU A C 1
ATOM 777 O O . GLU A 1 101 ? -3.223 -13.394 9.963 1.00 92.56 101 GLU A O 1
ATOM 782 N N . PRO A 1 102 ? -1.207 -13.692 9.014 1.00 91.12 102 PRO A N 1
ATOM 783 C CA . PRO A 1 102 ? -1.424 -12.748 7.910 1.00 91.12 102 PRO A CA 1
ATOM 784 C C . PRO A 1 102 ? -2.729 -12.954 7.123 1.00 91.12 102 PRO A C 1
ATOM 786 O O . PRO A 1 102 ? -3.290 -12.009 6.569 1.00 91.12 102 PRO A O 1
ATOM 789 N N . GLN A 1 103 ? -3.273 -14.178 7.104 1.00 90.75 103 GLN A N 1
ATOM 790 C CA . GLN A 1 103 ? -4.561 -14.476 6.462 1.00 90.75 103 GLN A CA 1
ATOM 791 C C . GLN A 1 103 ? -5.753 -13.780 7.143 1.00 90.75 103 GLN A C 1
ATOM 793 O O . GLN A 1 103 ? -6.801 -13.583 6.521 1.00 90.75 103 GLN A O 1
ATOM 798 N N . VAL A 1 104 ? -5.614 -13.383 8.413 1.00 94.06 104 VAL A N 1
ATOM 799 C CA . VAL A 1 104 ? -6.639 -12.633 9.151 1.00 94.06 104 VAL A CA 1
ATOM 800 C C . VAL A 1 104 ? -6.886 -11.268 8.510 1.00 94.06 104 VAL A C 1
ATOM 802 O O . VAL A 1 104 ? -8.030 -10.819 8.516 1.00 94.06 104 VAL A O 1
ATOM 805 N N . CYS A 1 105 ? -5.895 -10.655 7.852 1.00 94.81 105 CYS A N 1
ATOM 806 C CA . CYS A 1 105 ? -6.058 -9.382 7.141 1.00 94.81 105 CYS A CA 1
ATOM 807 C C . CYS A 1 105 ? -7.184 -9.418 6.099 1.00 94.81 105 CYS A C 1
ATOM 809 O O . CYS A 1 105 ? -7.931 -8.447 5.958 1.00 94.81 105 CYS A O 1
ATOM 811 N N . VAL A 1 106 ? -7.368 -10.557 5.419 1.00 95.25 106 VAL A N 1
ATOM 812 C CA . VAL A 1 106 ? -8.478 -10.752 4.475 1.00 95.25 106 VAL A CA 1
ATOM 813 C C . VAL A 1 106 ? -9.813 -10.667 5.210 1.00 95.25 106 VAL A C 1
ATOM 815 O O . VAL A 1 106 ? -10.684 -9.902 4.806 1.00 95.25 106 VAL A O 1
ATOM 818 N N . GLN A 1 107 ? -9.955 -11.384 6.328 1.00 95.38 107 GLN A N 1
ATOM 819 C CA . GLN A 1 107 ? -11.181 -11.405 7.134 1.00 95.38 107 GLN A CA 1
ATOM 820 C C . GLN A 1 107 ? -11.466 -10.050 7.793 1.00 95.38 107 GLN A C 1
ATOM 822 O O . GLN A 1 107 ? -12.616 -9.615 7.850 1.00 95.38 107 GLN A O 1
ATOM 827 N N . VAL A 1 108 ? -10.423 -9.351 8.249 1.00 95.81 108 VAL A N 1
ATOM 828 C CA . VAL A 1 108 ? -10.511 -7.983 8.772 1.00 95.81 108 VAL A CA 1
ATOM 829 C C . VAL A 1 108 ? -11.049 -7.052 7.686 1.00 95.81 108 VAL A C 1
ATOM 831 O O . VAL A 1 108 ? -12.016 -6.333 7.933 1.00 95.81 108 VAL A O 1
ATOM 834 N N . ALA A 1 109 ? -10.525 -7.124 6.460 1.00 94.38 109 ALA A N 1
ATOM 835 C CA . ALA A 1 109 ? -10.976 -6.308 5.331 1.00 94.38 109 ALA A CA 1
ATOM 836 C C . ALA A 1 109 ? -12.421 -6.597 4.867 1.00 94.38 109 ALA A C 1
ATOM 838 O O . ALA A 1 109 ? -13.024 -5.759 4.192 1.00 94.38 109 ALA A O 1
ATOM 839 N N . GLU A 1 110 ? -13.005 -7.749 5.224 1.00 94.06 110 GLU A N 1
ATOM 840 C CA . GLU A 1 110 ? -14.422 -8.051 4.961 1.00 94.06 110 GLU A CA 1
ATOM 841 C C . GLU A 1 110 ? -15.391 -7.329 5.904 1.00 94.06 110 GLU A C 1
ATOM 843 O O . GLU A 1 110 ? -16.583 -7.214 5.603 1.00 94.06 110 GLU A O 1
ATOM 848 N N . THR A 1 111 ? -14.896 -6.828 7.034 1.00 95.12 111 THR A N 1
ATOM 849 C CA . THR A 1 111 ? -15.682 -6.017 7.968 1.00 95.12 111 THR A CA 1
ATOM 850 C C . THR A 1 111 ? -15.825 -4.563 7.483 1.00 95.12 111 THR A C 1
ATOM 852 O O . THR A 1 111 ? -15.319 -4.169 6.431 1.00 95.12 111 THR A O 1
ATOM 855 N N . SER A 1 112 ? -16.495 -3.714 8.269 1.00 94.88 112 SER A N 1
ATOM 856 C CA . SER A 1 112 ? -16.562 -2.265 8.031 1.00 94.88 112 SER A CA 1
ATOM 857 C C . SER A 1 112 ? -15.334 -1.484 8.538 1.00 94.88 112 SER A C 1
ATOM 859 O O . SER A 1 112 ? -15.386 -0.259 8.625 1.00 94.88 112 SER A O 1
ATOM 861 N N . ILE A 1 113 ? -14.207 -2.148 8.829 1.00 96.44 113 ILE A N 1
ATOM 862 C CA . ILE A 1 113 ? -12.989 -1.489 9.329 1.00 96.44 113 ILE A CA 1
ATOM 863 C C . ILE A 1 113 ? -12.368 -0.504 8.328 1.00 96.44 113 ILE A C 1
ATOM 865 O O . ILE A 1 113 ? -11.895 0.551 8.732 1.00 96.44 113 ILE A O 1
ATOM 869 N N . LEU A 1 114 ? -12.391 -0.790 7.020 1.00 95.62 114 LEU A N 1
ATOM 870 C CA . LEU A 1 114 ? -11.742 0.073 6.023 1.00 95.62 114 LEU A CA 1
ATOM 871 C C . LEU A 1 114 ? -12.373 1.483 5.988 1.00 95.62 114 LEU A C 1
ATOM 873 O O . LEU A 1 114 ? -11.634 2.458 6.134 1.00 95.62 114 LEU A O 1
ATOM 877 N N . PRO A 1 115 ? -13.716 1.637 5.909 1.00 94.81 115 PRO A N 1
ATOM 878 C CA . PRO A 1 115 ? -14.354 2.936 6.117 1.00 94.81 115 PRO A CA 1
ATOM 879 C C . PRO A 1 115 ? -14.021 3.580 7.468 1.00 94.81 115 PRO A C 1
ATOM 881 O O . PRO A 1 115 ? -13.819 4.792 7.531 1.00 94.81 115 PRO A O 1
ATOM 884 N N . PHE A 1 116 ? -13.964 2.801 8.557 1.00 95.81 116 PHE A N 1
ATOM 885 C CA . PHE A 1 116 ? -13.602 3.319 9.880 1.00 95.81 116 PHE A CA 1
ATOM 886 C C . PHE A 1 116 ? -12.218 3.976 9.878 1.00 95.81 116 PHE A C 1
ATOM 888 O O . PHE A 1 116 ? -12.103 5.138 10.276 1.00 95.81 116 PHE A O 1
ATOM 895 N N . LEU A 1 117 ? -11.196 3.264 9.395 1.00 96.50 117 LEU A N 1
ATOM 896 C CA . LEU A 1 117 ? -9.817 3.752 9.338 1.00 96.50 117 LEU A CA 1
ATOM 897 C C . LEU A 1 117 ? -9.723 5.020 8.482 1.00 96.50 117 LEU A C 1
ATOM 899 O O . LEU A 1 117 ? -9.120 6.000 8.914 1.00 96.50 117 LEU A O 1
ATOM 903 N N . LEU A 1 118 ? -10.411 5.060 7.332 1.00 94.44 118 LEU A N 1
ATOM 904 C CA . LEU A 1 118 ? -10.428 6.237 6.450 1.00 94.44 118 LEU A CA 1
ATOM 905 C C . LEU A 1 118 ? -11.057 7.462 7.118 1.00 94.44 118 LEU A C 1
ATOM 907 O O . LEU A 1 118 ? -10.529 8.573 7.023 1.00 94.44 118 LEU A O 1
ATOM 911 N N . LYS A 1 119 ? -12.137 7.265 7.882 1.00 93.12 119 LYS A N 1
ATOM 912 C CA . LYS A 1 119 ? -12.713 8.340 8.696 1.00 93.12 119 LYS A CA 1
ATOM 913 C C . LYS A 1 119 ? -11.707 8.852 9.734 1.00 93.12 119 LYS A C 1
ATOM 915 O O . LYS A 1 119 ? -11.631 10.069 9.921 1.00 93.12 119 LYS A O 1
ATOM 920 N N . GLN A 1 120 ? -10.939 7.973 10.385 1.00 93.81 120 GLN A N 1
ATOM 921 C CA . GLN A 1 120 ? -9.933 8.372 11.383 1.00 93.81 120 GLN A CA 1
ATOM 922 C C . GLN A 1 120 ? -8.777 9.176 10.778 1.00 93.81 120 GLN A C 1
ATOM 924 O O . GLN A 1 120 ? -8.360 10.173 11.368 1.00 93.81 120 GLN A O 1
ATOM 929 N N . VAL A 1 121 ? -8.307 8.814 9.582 1.00 94.50 121 VAL A N 1
ATOM 930 C CA . VAL A 1 121 ? -7.190 9.515 8.920 1.00 94.50 121 VAL A CA 1
ATOM 931 C C . VAL A 1 121 ? -7.609 10.765 8.142 1.00 94.50 121 VAL A C 1
ATOM 933 O O . VAL A 1 121 ? -6.752 11.498 7.652 1.00 94.50 121 VAL A O 1
ATOM 936 N N . SER A 1 122 ? -8.910 11.065 8.068 1.00 92.38 122 SER A N 1
ATOM 937 C CA . SER A 1 122 ? -9.433 12.219 7.329 1.00 92.38 122 SER A CA 1
ATOM 938 C C . SER A 1 122 ? -8.756 13.547 7.708 1.00 92.38 122 SER A C 1
ATOM 940 O O . SER A 1 122 ? -8.441 13.822 8.874 1.00 92.38 122 SER A O 1
ATOM 942 N N . ALA A 1 123 ? -8.563 14.417 6.711 1.00 87.88 123 ALA A N 1
ATOM 943 C CA . ALA A 1 123 ? -7.869 15.699 6.867 1.00 87.88 123 ALA A CA 1
ATOM 944 C C . ALA A 1 123 ? -8.535 16.647 7.886 1.00 87.88 123 ALA A C 1
ATOM 946 O O . ALA A 1 123 ? -7.867 17.492 8.474 1.00 87.88 123 ALA A O 1
ATOM 947 N N . GLY A 1 124 ? -9.846 16.505 8.113 1.00 85.75 124 GLY A N 1
ATOM 948 C CA . GLY A 1 124 ? -10.597 17.327 9.066 1.00 85.75 124 GLY A CA 1
ATOM 949 C C . GLY A 1 124 ? -10.370 16.971 10.539 1.00 85.75 124 GLY A C 1
ATOM 950 O O . GLY A 1 124 ? -10.706 17.775 11.408 1.00 85.75 124 GLY A O 1
ATOM 951 N N . ARG A 1 125 ? -9.811 15.791 10.845 1.00 88.75 125 ARG A N 1
ATOM 952 C CA . ARG A 1 125 ? -9.514 15.374 12.224 1.00 88.75 125 ARG A CA 1
ATOM 953 C C . ARG A 1 125 ? -8.155 15.905 12.669 1.00 88.75 125 ARG A C 1
ATOM 955 O O . ARG A 1 125 ? -7.177 15.830 11.919 1.00 88.75 125 ARG A O 1
ATOM 962 N N . LYS A 1 126 ? -8.097 16.403 13.910 1.00 89.88 126 LYS A N 1
ATOM 963 C CA . LYS A 1 126 ? -6.839 16.785 14.568 1.00 89.88 126 LYS A CA 1
ATOM 964 C C . LYS A 1 126 ? -5.891 15.585 14.607 1.00 89.88 126 LYS A C 1
ATOM 966 O O . LYS A 1 126 ? -6.344 14.445 14.681 1.00 89.88 126 LYS A O 1
ATOM 971 N N . PHE A 1 127 ? -4.595 15.862 14.534 1.00 91.62 127 PHE A N 1
ATOM 972 C CA . PHE A 1 127 ? -3.577 14.830 14.679 1.00 91.62 127 PHE A CA 1
ATOM 973 C C . PHE A 1 127 ? -3.633 14.215 16.086 1.00 91.62 127 PHE A C 1
ATOM 975 O O . PHE A 1 127 ? -3.849 14.932 17.063 1.00 91.62 127 PHE A O 1
ATOM 982 N N . SER A 1 128 ? -3.473 12.897 16.164 1.00 93.31 128 SER A N 1
ATOM 983 C CA . SER A 1 128 ? -3.413 12.115 17.400 1.00 93.31 128 SER A CA 1
ATOM 984 C C . SER A 1 128 ? -2.684 10.797 17.137 1.00 93.31 128 SER A C 1
ATOM 986 O O . SER A 1 128 ? -2.612 10.356 15.989 1.00 93.31 128 SER A O 1
ATOM 988 N N . GLU A 1 129 ? -2.206 10.139 18.193 1.00 94.69 129 GLU A N 1
ATOM 989 C CA . GLU A 1 129 ? -1.572 8.815 18.098 1.00 94.69 129 GLU A CA 1
ATOM 990 C C . GLU A 1 129 ? -2.512 7.793 17.450 1.00 94.69 129 GLU A C 1
ATOM 992 O O . GLU A 1 129 ? -2.134 7.122 16.501 1.00 94.69 129 GLU A O 1
ATOM 997 N N . ASN A 1 130 ? -3.793 7.770 17.837 1.00 95.50 130 ASN A N 1
ATOM 998 C CA . ASN A 1 130 ? -4.793 6.909 17.194 1.00 95.50 130 ASN A CA 1
ATOM 999 C C . ASN A 1 130 ? -4.988 7.203 15.698 1.00 95.50 130 ASN A C 1
ATOM 1001 O O . ASN A 1 130 ? -5.332 6.300 14.938 1.00 95.50 130 ASN A O 1
ATOM 1005 N N . LYS A 1 131 ? -4.805 8.456 15.255 1.00 95.75 131 LYS A N 1
ATOM 1006 C CA . LYS A 1 131 ? -4.873 8.810 13.830 1.00 95.75 131 LYS A CA 1
ATOM 1007 C C . LYS A 1 131 ? -3.646 8.296 13.076 1.00 95.75 131 LYS A C 1
ATOM 1009 O O . LYS A 1 131 ? -3.812 7.778 11.973 1.00 95.75 131 LYS A O 1
ATOM 1014 N N . LEU A 1 132 ? -2.456 8.413 13.665 1.00 96.44 132 LEU A N 1
ATOM 1015 C CA . LEU A 1 132 ? -1.241 7.805 13.125 1.00 96.44 132 LEU A CA 1
ATOM 1016 C C . LEU A 1 132 ? -1.393 6.284 13.047 1.00 96.44 132 LEU A C 1
ATOM 1018 O O . LEU A 1 132 ? -1.276 5.712 11.966 1.00 96.44 132 LEU A O 1
ATOM 1022 N N . TYR A 1 133 ? -1.801 5.656 14.143 1.00 97.31 133 TYR A N 1
ATOM 1023 C CA . TYR A 1 133 ? -1.925 4.210 14.226 1.00 97.31 133 TYR A CA 1
ATOM 1024 C C . TYR A 1 133 ? -2.988 3.663 13.263 1.00 97.31 133 TYR A C 1
ATOM 1026 O O . TYR A 1 133 ? -2.779 2.673 12.569 1.00 97.31 133 TYR A O 1
ATOM 1034 N N . ALA A 1 134 ? -4.113 4.368 13.092 1.00 97.31 134 ALA A N 1
ATOM 1035 C CA . ALA A 1 134 ? -5.103 4.009 12.077 1.00 97.31 134 ALA A CA 1
ATOM 1036 C C . ALA A 1 134 ? -4.528 4.028 10.646 1.00 97.31 134 ALA A C 1
ATOM 1038 O O . ALA A 1 134 ? -4.952 3.227 9.808 1.00 97.31 134 ALA A O 1
ATOM 1039 N N . SER A 1 135 ? -3.572 4.920 10.351 1.00 96.12 135 SER A N 1
ATOM 1040 C CA . SER A 1 135 ? -2.877 4.930 9.057 1.00 96.12 135 SER A CA 1
ATOM 1041 C C . SER A 1 135 ? -1.955 3.722 8.883 1.00 96.12 135 SER A C 1
ATOM 1043 O O . SER A 1 135 ? -1.859 3.195 7.775 1.00 96.12 135 SER A O 1
ATOM 1045 N N . GLU A 1 136 ? -1.340 3.241 9.963 1.00 95.31 136 GLU A N 1
ATOM 1046 C CA . GLU A 1 136 ? -0.489 2.047 9.965 1.00 95.31 136 GLU A CA 1
ATOM 1047 C C . GLU A 1 136 ? -1.315 0.790 9.739 1.00 95.31 136 GLU A C 1
ATOM 1049 O O . GLU A 1 136 ? -1.030 0.053 8.801 1.00 95.31 136 GLU A O 1
ATOM 1054 N N . ILE A 1 137 ? -2.410 0.601 10.486 1.00 96.50 137 ILE A N 1
ATOM 1055 C CA . ILE A 1 137 ? -3.315 -0.539 10.275 1.00 96.50 137 ILE A CA 1
ATOM 1056 C C . ILE A 1 137 ? -3.855 -0.545 8.841 1.00 96.50 137 ILE A C 1
ATOM 1058 O O . ILE A 1 137 ? -3.898 -1.591 8.192 1.00 96.50 137 ILE A O 1
ATOM 1062 N N . LEU A 1 138 ? -4.240 0.618 8.301 1.00 95.56 138 LEU A N 1
ATOM 1063 C CA . LEU A 1 138 ? -4.670 0.716 6.904 1.00 95.56 138 LEU A CA 1
ATOM 1064 C C . LEU A 1 138 ? -3.559 0.268 5.944 1.00 95.56 138 LEU A C 1
ATOM 1066 O O . LEU A 1 138 ? -3.819 -0.486 5.007 1.00 95.56 138 LEU A O 1
ATOM 1070 N N . SER A 1 139 ? -2.331 0.722 6.189 1.00 94.19 139 SER A N 1
ATOM 1071 C CA . SER A 1 139 ? -1.151 0.363 5.407 1.00 94.19 139 SER A CA 1
ATOM 1072 C C . SER A 1 139 ? -0.871 -1.145 5.463 1.00 94.19 139 SER A C 1
ATOM 1074 O O . SER A 1 139 ? -0.733 -1.770 4.411 1.00 94.19 139 SER A O 1
ATOM 1076 N N . ILE A 1 140 ? -0.896 -1.751 6.656 1.00 93.88 140 ILE A N 1
ATOM 1077 C CA . ILE A 1 140 ? -0.730 -3.197 6.881 1.00 93.88 140 ILE A CA 1
ATOM 1078 C C . ILE A 1 140 ? -1.769 -3.984 6.077 1.00 93.88 140 ILE A C 1
ATOM 1080 O O . ILE A 1 140 ? -1.420 -4.872 5.296 1.00 93.88 140 ILE A O 1
ATOM 1084 N N . LEU A 1 141 ? -3.051 -3.616 6.186 1.00 94.06 141 LEU A N 1
ATOM 1085 C CA . LEU A 1 141 ? -4.128 -4.302 5.471 1.00 94.06 141 LEU A CA 1
ATOM 1086 C C . LEU A 1 141 ? -3.936 -4.236 3.950 1.00 94.06 141 LEU A C 1
ATOM 1088 O O . LEU A 1 141 ? -4.053 -5.259 3.278 1.00 94.06 141 LEU A O 1
ATOM 1092 N N . LEU A 1 142 ? -3.608 -3.068 3.390 1.00 91.69 142 LEU A N 1
ATOM 1093 C CA . LEU A 1 142 ? -3.437 -2.903 1.939 1.00 91.69 142 LEU A CA 1
ATOM 1094 C C . LEU A 1 142 ? -2.162 -3.567 1.393 1.00 91.69 142 LEU A C 1
ATOM 1096 O O . LEU A 1 142 ? -2.126 -3.948 0.215 1.00 91.69 142 LEU A O 1
ATOM 1100 N N . GLN A 1 143 ? -1.132 -3.722 2.225 1.00 89.69 143 GLN A N 1
ATOM 1101 C CA . GLN A 1 143 ? 0.108 -4.412 1.866 1.00 89.69 143 GLN A CA 1
ATOM 1102 C C . GLN A 1 143 ? -0.004 -5.936 1.992 1.00 89.69 143 GLN A C 1
ATOM 1104 O O . GLN A 1 143 ? 0.652 -6.644 1.232 1.00 89.69 143 GLN A O 1
ATOM 1109 N N . SER A 1 144 ? -0.881 -6.441 2.865 1.00 90.19 144 SER A N 1
ATOM 1110 C CA . SER A 1 144 ? -0.991 -7.877 3.164 1.00 90.19 144 SER A CA 1
ATOM 1111 C C . SER A 1 144 ? -1.389 -8.777 1.983 1.00 90.19 144 SER A C 1
ATOM 1113 O O . SER A 1 144 ? -1.052 -9.957 1.981 1.00 90.19 144 SER A O 1
ATOM 1115 N N . GLY A 1 145 ? -2.093 -8.259 0.970 1.00 86.44 145 GLY A N 1
ATOM 1116 C CA . GLY A 1 145 ? -2.544 -9.079 -0.158 1.00 86.44 145 GLY A CA 1
ATOM 1117 C C . GLY A 1 145 ? -3.391 -8.330 -1.183 1.00 86.44 145 GLY A C 1
ATOM 1118 O O . GLY A 1 145 ? -3.705 -7.148 -1.020 1.00 86.44 145 GLY A O 1
ATOM 1119 N N . ALA A 1 146 ? -3.759 -9.012 -2.269 1.00 87.50 146 ALA A N 1
ATOM 1120 C CA . ALA A 1 146 ? -4.627 -8.439 -3.299 1.00 87.50 146 ALA A CA 1
ATOM 1121 C C . ALA A 1 146 ? -6.074 -8.312 -2.807 1.00 87.50 146 ALA A C 1
ATOM 1123 O O . ALA A 1 146 ? -6.737 -7.315 -3.086 1.00 87.50 146 ALA A O 1
ATOM 1124 N N . GLU A 1 147 ? -6.538 -9.269 -2.012 1.00 92.56 147 GLU A N 1
ATOM 1125 C CA . GLU A 1 147 ? -7.916 -9.379 -1.555 1.00 92.56 147 GLU A CA 1
ATOM 1126 C C . GLU A 1 147 ? -8.340 -8.174 -0.697 1.00 92.56 147 GLU A C 1
ATOM 1128 O O . GLU A 1 147 ? -9.375 -7.576 -1.007 1.00 92.56 147 GLU A O 1
ATOM 1133 N N . PRO A 1 148 ? -7.566 -7.705 0.307 1.00 92.19 148 PRO A N 1
ATOM 1134 C CA . PRO A 1 148 ? -7.895 -6.470 1.022 1.00 92.19 148 PRO A CA 1
ATOM 1135 C C . PRO A 1 148 ? -7.952 -5.233 0.118 1.00 92.19 148 PRO A C 1
ATOM 1137 O O . PRO A 1 148 ? -8.825 -4.382 0.305 1.00 92.19 148 PRO A O 1
ATOM 1140 N N . ARG A 1 149 ? -7.084 -5.138 -0.902 1.00 92.31 149 ARG A N 1
ATOM 1141 C CA . ARG A 1 149 ? -7.103 -4.033 -1.880 1.00 92.31 149 ARG A CA 1
ATOM 1142 C C . ARG A 1 149 ? -8.340 -4.082 -2.774 1.00 92.31 149 ARG A C 1
ATOM 1144 O O . ARG A 1 149 ? -8.958 -3.050 -3.031 1.00 92.31 149 ARG A O 1
ATOM 1151 N N . GLU A 1 150 ? -8.743 -5.267 -3.217 1.00 90.69 150 GLU A N 1
ATOM 1152 C CA . GLU A 1 150 ? -9.985 -5.449 -3.970 1.00 90.69 150 GLU A CA 1
ATOM 1153 C C . GLU A 1 150 ? -11.201 -5.072 -3.125 1.00 90.69 150 GLU A C 1
ATOM 1155 O O . GLU A 1 150 ? -12.076 -4.339 -3.593 1.00 90.69 150 GLU A O 1
ATOM 1160 N N . LYS A 1 151 ? -11.244 -5.499 -1.854 1.00 93.44 151 LYS A N 1
ATOM 1161 C CA . LYS A 1 151 ? -12.305 -5.099 -0.920 1.00 93.44 151 LYS A CA 1
ATOM 1162 C C . LYS A 1 151 ? -12.319 -3.586 -0.725 1.00 93.44 151 LYS A C 1
ATOM 1164 O O . LYS A 1 151 ? -13.403 -3.007 -0.802 1.00 93.44 151 LYS A O 1
ATOM 1169 N N . PHE A 1 152 ? -11.158 -2.951 -0.561 1.00 93.56 152 PHE A N 1
ATOM 1170 C CA . PHE A 1 152 ? -11.011 -1.499 -0.460 1.00 93.56 152 PHE A CA 1
ATOM 1171 C C . PHE A 1 152 ? -11.630 -0.770 -1.658 1.00 93.56 152 PHE A C 1
ATOM 1173 O O . PHE A 1 152 ? -12.519 0.061 -1.481 1.00 93.56 152 PHE A O 1
ATOM 1180 N N . VAL A 1 153 ? -11.248 -1.140 -2.883 1.00 90.38 153 VAL A N 1
ATOM 1181 C CA . VAL A 1 153 ? -11.794 -0.530 -4.109 1.00 90.38 153 VAL A CA 1
ATOM 1182 C C . VAL A 1 153 ? -13.280 -0.855 -4.286 1.00 90.38 153 VAL A C 1
ATOM 1184 O O . VAL A 1 153 ? -14.051 -0.013 -4.748 1.00 90.38 153 VAL A O 1
ATOM 1187 N N . SER A 1 154 ? -13.728 -2.040 -3.857 1.00 92.31 154 SER A N 1
ATOM 1188 C CA . SER A 1 154 ? -15.134 -2.448 -3.958 1.00 92.31 154 SER A CA 1
ATOM 1189 C C . SER A 1 154 ? -16.094 -1.557 -3.167 1.00 92.31 154 SER A C 1
ATOM 1191 O O . SER A 1 154 ? -17.305 -1.668 -3.357 1.00 92.31 154 SER A O 1
ATOM 1193 N N . TRP A 1 155 ? -15.603 -0.725 -2.242 1.00 90.88 155 TRP A N 1
ATOM 1194 C CA . TRP A 1 155 ? -16.436 0.227 -1.507 1.00 90.88 155 TRP A CA 1
ATOM 1195 C C . TRP A 1 155 ? -16.939 1.388 -2.359 1.00 90.88 155 TRP A C 1
ATOM 1197 O O . TRP A 1 155 ? -17.934 2.001 -1.977 1.00 90.88 155 TRP A O 1
ATOM 1207 N N . MET A 1 156 ? -16.334 1.632 -3.524 1.00 89.31 156 MET A N 1
ATOM 1208 C CA . MET A 1 156 ? -16.755 2.672 -4.458 1.00 89.31 156 MET A CA 1
ATOM 1209 C C . MET A 1 156 ? -18.245 2.544 -4.809 1.00 89.31 156 MET A C 1
ATOM 1211 O O . MET A 1 156 ? -18.705 1.537 -5.351 1.00 89.31 156 MET A O 1
ATOM 1215 N N . GLY A 1 157 ? -19.025 3.575 -4.483 1.00 85.38 157 GLY A N 1
ATOM 1216 C CA . GLY A 1 157 ? -20.458 3.626 -4.776 1.00 85.38 157 GLY A CA 1
ATOM 1217 C C . GLY A 1 157 ? -21.352 2.837 -3.806 1.00 85.38 157 GLY A C 1
ATOM 1218 O O . GLY A 1 157 ? -22.575 2.796 -4.008 1.00 85.38 157 GLY A O 1
ATOM 1219 N N . LYS A 1 158 ? -20.797 2.225 -2.749 1.00 88.56 158 LYS A N 1
ATOM 1220 C CA . LYS A 1 158 ? -21.579 1.526 -1.714 1.00 88.56 158 LYS A CA 1
ATOM 1221 C C . LYS A 1 158 ? -22.223 2.502 -0.734 1.00 88.56 158 LYS A C 1
ATOM 1223 O O . LYS A 1 158 ? -21.810 3.650 -0.587 1.00 88.56 158 LYS A O 1
ATOM 1228 N N . ASP A 1 159 ? -23.287 2.046 -0.078 1.00 87.75 159 ASP A N 1
ATOM 1229 C CA . ASP A 1 159 ? -23.864 2.792 1.039 1.00 87.75 159 ASP A CA 1
ATOM 1230 C C . ASP A 1 159 ? -22.942 2.717 2.269 1.00 87.75 159 ASP A C 1
ATOM 1232 O O . ASP A 1 159 ? -22.285 1.690 2.464 1.00 87.75 159 ASP A O 1
ATOM 1236 N N . PRO A 1 160 ? -22.913 3.764 3.115 1.00 85.31 160 PRO A N 1
ATOM 1237 C CA . PRO A 1 160 ? -22.159 3.739 4.360 1.00 85.31 160 PRO A CA 1
ATOM 1238 C C . PRO A 1 160 ? -22.547 2.545 5.241 1.00 85.31 160 PRO A C 1
ATOM 1240 O O . PRO A 1 160 ? -23.732 2.173 5.281 1.00 85.31 160 PRO A O 1
ATOM 1243 N N . PRO A 1 161 ? -21.584 1.964 5.977 1.00 87.62 161 PRO A N 1
ATOM 1244 C CA . PRO A 1 161 ? -21.856 0.849 6.871 1.00 87.62 161 PRO A CA 1
ATOM 1245 C C . PRO A 1 161 ? -22.849 1.248 7.973 1.00 87.62 161 PRO A C 1
ATOM 1247 O O . PRO A 1 161 ? -23.055 2.432 8.261 1.00 87.62 161 PRO A O 1
ATOM 1250 N N . SER A 1 162 ? -23.516 0.256 8.573 1.00 84.50 162 SER A N 1
ATOM 1251 C CA . SER A 1 162 ? -24.567 0.465 9.581 1.00 84.50 162 SER A CA 1
ATOM 1252 C C . SER A 1 162 ? -24.118 1.358 10.728 1.00 84.50 162 SER A C 1
ATOM 1254 O O . SER A 1 162 ? -24.908 2.177 11.199 1.00 84.50 162 SER A O 1
ATOM 1256 N N . GLU A 1 163 ? -22.858 1.218 11.121 1.00 83.12 163 GLU A N 1
ATOM 1257 C CA . GLU A 1 163 ? -22.237 1.906 12.246 1.00 83.12 163 GLU A CA 1
ATOM 1258 C C . GLU A 1 163 ? -21.955 3.391 11.941 1.00 83.12 163 GLU A C 1
ATOM 1260 O O . GLU A 1 163 ? -21.875 4.205 12.854 1.00 83.12 163 GLU A O 1
ATOM 1265 N N . MET A 1 164 ? -21.866 3.774 10.658 1.00 77.00 164 MET A N 1
ATOM 1266 C CA . MET A 1 164 ? -21.583 5.144 10.198 1.00 77.00 164 MET A CA 1
ATOM 1267 C C . MET A 1 164 ? -22.822 5.980 9.879 1.00 77.00 164 MET A C 1
ATOM 1269 O O . MET A 1 164 ? -22.683 7.104 9.395 1.00 77.00 164 MET A O 1
ATOM 1273 N N . LYS A 1 165 ? -24.036 5.458 10.088 1.00 63.84 165 LYS A N 1
ATOM 1274 C CA . LYS A 1 165 ? -25.285 6.128 9.690 1.00 63.84 165 LYS A CA 1
ATOM 1275 C C . LYS A 1 165 ? -25.536 7.423 10.480 1.00 63.84 165 LYS A C 1
ATOM 1277 O O . LYS A 1 165 ? -26.397 7.472 11.355 1.00 63.84 165 LYS A O 1
ATOM 1282 N N . ASN A 1 166 ? -24.864 8.506 10.098 1.00 55.59 166 ASN A N 1
ATOM 1283 C CA . ASN A 1 166 ? -25.258 9.866 10.435 1.00 55.59 166 ASN A CA 1
ATOM 1284 C C . ASN A 1 166 ? -26.471 10.267 9.584 1.00 55.59 166 ASN A C 1
ATOM 1286 O O . ASN A 1 166 ? -26.549 9.983 8.389 1.00 55.59 166 ASN A O 1
ATOM 1290 N N . LYS A 1 167 ? -27.454 10.910 10.221 1.00 48.22 167 LYS A N 1
ATOM 1291 C CA . LYS A 1 167 ? -28.799 11.138 9.665 1.00 48.22 167 LYS A CA 1
ATOM 1292 C C . LYS A 1 167 ? -28.871 12.131 8.494 1.00 48.22 167 LYS A C 1
ATOM 1294 O O . LYS A 1 167 ? -29.943 12.243 7.908 1.00 48.22 167 LYS A O 1
ATOM 1299 N N . GLU A 1 168 ? -27.795 12.834 8.135 1.00 47.00 168 GLU A N 1
ATOM 1300 C CA . GLU A 1 168 ? -27.946 14.085 7.372 1.00 47.00 168 GLU A CA 1
ATOM 1301 C C . GLU A 1 168 ? -27.454 14.071 5.917 1.00 47.00 168 GLU A C 1
ATOM 1303 O O . GLU A 1 168 ? -28.012 14.818 5.116 1.00 47.00 168 GLU A O 1
ATOM 1308 N N . LYS A 1 169 ? -26.530 13.191 5.501 1.00 52.44 169 LYS A N 1
ATOM 1309 C CA . LYS A 1 169 ? -26.166 13.035 4.077 1.00 52.44 169 LYS A CA 1
ATOM 1310 C C . LYS A 1 169 ? -25.724 11.609 3.756 1.00 52.44 169 LYS A C 1
ATOM 1312 O O . LYS A 1 169 ? -24.697 11.147 4.236 1.00 52.44 169 LYS A O 1
ATOM 1317 N N . LYS A 1 170 ? -26.504 10.912 2.923 1.00 56.25 170 LYS A N 1
ATOM 1318 C CA . LYS A 1 170 ? -26.109 9.632 2.315 1.00 56.25 170 LYS A CA 1
ATOM 1319 C C . LYS A 1 170 ? -25.260 9.903 1.078 1.00 56.25 170 LYS A C 1
ATOM 1321 O O . LYS A 1 170 ? -25.734 9.735 -0.044 1.00 56.25 170 LYS A O 1
ATOM 1326 N N . GLU A 1 171 ? -24.03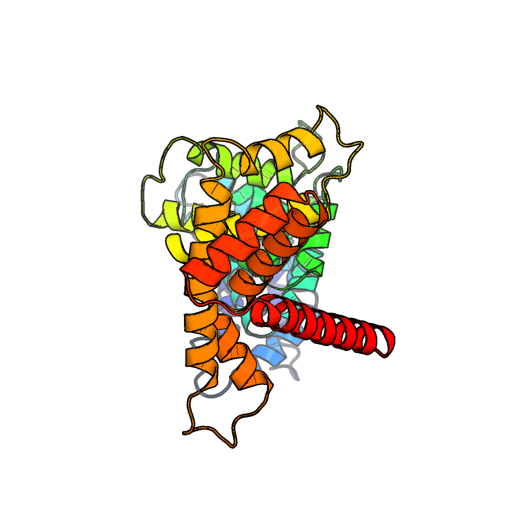9 10.371 1.281 1.00 74.56 171 GLU A N 1
ATOM 1327 C CA . GLU A 1 171 ? -23.044 10.281 0.216 1.00 74.56 171 GLU A CA 1
ATOM 1328 C C . GLU A 1 171 ? -22.576 8.825 0.127 1.00 74.56 171 GLU A C 1
ATOM 1330 O O . GLU A 1 171 ? -22.511 8.108 1.131 1.00 74.56 171 GLU A O 1
ATOM 1335 N N . LYS A 1 172 ? -22.396 8.345 -1.105 1.00 85.31 172 LYS A N 1
ATOM 1336 C CA . LYS A 1 172 ? -21.857 7.009 -1.347 1.00 85.31 172 LYS A CA 1
ATOM 1337 C C . LYS A 1 172 ? -20.407 6.983 -0.874 1.00 85.31 172 LYS A C 1
ATOM 1339 O O . LYS A 1 172 ? -19.716 7.986 -1.001 1.00 85.31 172 LYS A O 1
ATOM 1344 N N . VAL A 1 173 ? -19.969 5.846 -0.348 1.00 88.38 173 VAL A N 1
ATOM 1345 C CA . VAL A 1 173 ? -18.582 5.667 0.083 1.00 88.38 173 VAL A CA 1
ATOM 1346 C C . VAL A 1 173 ? -17.684 5.581 -1.151 1.00 88.38 173 VAL A C 1
ATOM 1348 O O . VAL A 1 173 ? -18.012 4.879 -2.111 1.00 88.38 173 VAL A O 1
ATOM 1351 N N . ASP A 1 174 ? -16.557 6.283 -1.116 1.00 90.88 174 ASP A N 1
ATOM 1352 C CA . ASP A 1 174 ? -15.458 6.132 -2.066 1.00 90.88 174 ASP A CA 1
ATOM 1353 C C . ASP A 1 174 ? -14.137 6.237 -1.301 1.00 90.88 174 ASP A C 1
ATOM 1355 O O . ASP A 1 174 ? -13.581 7.315 -1.114 1.00 90.88 174 ASP A O 1
ATOM 1359 N N . LEU A 1 175 ? -13.639 5.086 -0.841 1.00 92.19 175 LEU A N 1
ATOM 1360 C CA . LEU A 1 175 ? -12.440 5.041 -0.004 1.00 92.19 175 LEU A CA 1
ATOM 1361 C C . LEU A 1 175 ? -11.185 5.523 -0.741 1.00 92.19 175 LEU A C 1
ATOM 1363 O O . LEU A 1 175 ? -10.234 5.964 -0.098 1.00 92.19 175 LEU A O 1
ATOM 1367 N N . MET A 1 176 ? -11.166 5.443 -2.077 1.00 90.69 176 MET A N 1
ATOM 1368 C CA . MET A 1 176 ? -10.048 5.951 -2.866 1.00 90.69 176 MET A CA 1
ATOM 1369 C C . MET A 1 176 ? -10.055 7.480 -2.878 1.00 90.69 176 MET A C 1
ATOM 1371 O O . MET A 1 176 ? -9.010 8.094 -2.665 1.00 90.69 176 MET A O 1
ATOM 1375 N N . ASP A 1 177 ? -11.219 8.099 -3.082 1.00 90.31 177 ASP A N 1
ATOM 1376 C CA . ASP A 1 177 ? -11.338 9.554 -2.978 1.00 90.31 177 ASP A CA 1
ATOM 1377 C C . ASP A 1 177 ? -11.057 10.029 -1.545 1.00 90.31 177 ASP A C 1
ATOM 1379 O O . ASP A 1 177 ? -10.281 10.965 -1.362 1.00 90.31 177 ASP A O 1
ATOM 1383 N N . ASP A 1 178 ? -11.562 9.326 -0.525 1.00 91.62 178 ASP A N 1
ATOM 1384 C CA . ASP A 1 178 ? -11.285 9.629 0.886 1.00 91.62 178 ASP A CA 1
ATOM 1385 C C . ASP A 1 178 ? -9.773 9.592 1.199 1.00 91.62 178 ASP A C 1
ATOM 1387 O O . ASP A 1 178 ? -9.252 10.484 1.878 1.00 91.62 178 ASP A O 1
ATOM 1391 N N . LEU A 1 179 ? -9.040 8.605 0.662 1.00 92.75 179 LEU A N 1
ATOM 1392 C CA . LEU A 1 179 ? -7.581 8.506 0.793 1.00 92.75 179 LEU A CA 1
ATOM 1393 C C . LEU A 1 179 ? -6.869 9.688 0.116 1.00 92.75 179 LEU A C 1
ATOM 1395 O O . LEU A 1 179 ? -5.970 10.303 0.695 1.00 92.75 179 LEU A O 1
ATOM 1399 N N . LEU A 1 180 ? -7.281 10.041 -1.105 1.00 90.38 180 LEU A N 1
ATOM 1400 C CA . LEU A 1 180 ? -6.718 11.177 -1.838 1.00 90.38 180 LEU A CA 1
ATOM 1401 C C . LEU A 1 180 ? -7.015 12.507 -1.138 1.00 90.38 180 LEU A C 1
ATOM 1403 O O . LEU A 1 180 ? -6.149 13.383 -1.089 1.00 90.38 180 LEU A O 1
ATOM 1407 N N . GLN A 1 181 ? -8.207 12.658 -0.563 1.00 91.38 181 GLN A N 1
ATOM 1408 C CA . GLN A 1 181 ? -8.579 13.817 0.239 1.00 91.38 181 GLN A CA 1
ATOM 1409 C C . GLN A 1 181 ? -7.765 13.901 1.536 1.00 91.38 181 GLN A C 1
ATOM 1411 O O . GLN A 1 181 ? -7.384 15.004 1.930 1.00 91.38 181 GLN A O 1
ATOM 1416 N N . ALA A 1 182 ? -7.441 12.770 2.173 1.00 91.50 182 ALA A N 1
ATOM 1417 C CA . ALA A 1 182 ? -6.549 12.734 3.333 1.00 91.50 182 ALA A CA 1
ATOM 1418 C C . ALA A 1 182 ? -5.119 13.191 2.982 1.00 91.50 182 ALA A C 1
ATOM 1420 O O . ALA A 1 182 ? -4.490 13.896 3.769 1.00 91.50 182 ALA A O 1
ATOM 1421 N N . LEU A 1 183 ? -4.634 12.873 1.775 1.00 90.19 183 LEU A N 1
ATOM 1422 C CA . LEU A 1 183 ? -3.320 13.298 1.271 1.00 90.19 183 LEU A CA 1
ATOM 1423 C C . LEU A 1 183 ? -3.299 14.724 0.688 1.00 90.19 183 LEU A C 1
ATOM 1425 O O . LEU A 1 183 ? -2.238 15.347 0.598 1.00 90.19 183 LEU A O 1
ATOM 1429 N N . ALA A 1 184 ? -4.451 15.268 0.288 1.00 91.56 184 ALA A N 1
ATOM 1430 C CA . ALA A 1 184 ? -4.555 16.556 -0.397 1.00 91.56 184 ALA A CA 1
ATOM 1431 C C . ALA A 1 184 ? -3.895 17.753 0.331 1.00 91.56 184 ALA A C 1
ATOM 1433 O O . ALA A 1 184 ? -3.295 18.586 -0.367 1.00 91.56 184 ALA A O 1
ATOM 1434 N N . PRO A 1 185 ? -3.947 17.873 1.678 1.00 91.19 185 PRO A N 1
ATOM 1435 C CA . PRO A 1 185 ? -3.262 18.943 2.406 1.00 91.19 185 PRO A CA 1
ATOM 1436 C C . PRO A 1 185 ? -1.746 18.966 2.172 1.00 91.19 185 PRO A C 1
ATOM 1438 O O . PRO A 1 185 ? -1.161 20.047 2.088 1.00 91.19 185 PRO A O 1
ATOM 1441 N N . TYR A 1 186 ? -1.133 17.796 1.974 1.00 89.56 186 TYR A N 1
ATOM 1442 C CA . TYR A 1 186 ? 0.317 17.627 1.838 1.00 89.56 186 TYR A CA 1
ATOM 1443 C C . TYR A 1 186 ? 0.828 17.797 0.403 1.00 89.56 186 TYR A C 1
ATOM 1445 O O . TYR A 1 186 ? 2.011 17.644 0.120 1.00 89.56 186 TYR A O 1
ATOM 1453 N N . ARG A 1 187 ? -0.047 18.146 -0.549 1.00 87.00 187 ARG A N 1
ATOM 1454 C CA . ARG A 1 187 ? 0.345 18.318 -1.960 1.00 87.00 187 ARG A CA 1
ATOM 1455 C C . ARG A 1 187 ? 1.297 19.499 -2.186 1.00 87.00 187 ARG A C 1
ATOM 1457 O O . ARG A 1 187 ? 2.033 19.517 -3.168 1.00 87.00 187 ARG A O 1
ATOM 1464 N N . LYS A 1 188 ? 1.194 20.546 -1.364 1.00 87.12 188 LYS A N 1
ATOM 1465 C CA . LYS A 1 188 ? 1.970 21.798 -1.503 1.00 87.12 188 LYS A CA 1
ATOM 1466 C C . LYS A 1 188 ? 2.626 22.250 -0.199 1.00 87.12 188 LYS A C 1
ATOM 1468 O O . LYS A 1 188 ? 3.185 23.343 -0.157 1.00 87.12 188 LYS A O 1
ATOM 1473 N N . LYS A 1 189 ? 2.461 21.472 0.863 1.00 87.44 189 LYS A N 1
ATOM 1474 C CA . LYS A 1 189 ? 2.925 21.791 2.201 1.00 87.44 189 LYS A CA 1
ATOM 1475 C C . LYS A 1 189 ? 3.498 20.512 2.783 1.00 87.44 189 LYS A C 1
ATOM 1477 O O . LYS A 1 189 ? 2.793 19.508 2.803 1.00 87.44 189 LYS A O 1
ATOM 1482 N N . ASP A 1 190 ? 4.735 20.578 3.238 1.00 86.75 190 ASP A N 1
ATOM 1483 C CA . ASP A 1 190 ? 5.352 19.446 3.911 1.00 86.75 190 ASP A CA 1
ATOM 1484 C C . ASP A 1 190 ? 4.675 19.206 5.273 1.00 86.75 190 ASP A C 1
ATOM 1486 O O . ASP A 1 190 ? 4.083 20.141 5.843 1.00 86.75 190 ASP A O 1
ATOM 1490 N N . PRO A 1 191 ? 4.703 17.963 5.778 1.00 90.88 191 PRO A N 1
ATOM 1491 C CA . PRO A 1 191 ? 4.254 17.658 7.130 1.00 90.88 191 PRO A CA 1
ATOM 1492 C C . PRO A 1 191 ? 4.987 18.524 8.168 1.00 90.88 191 PRO A C 1
ATOM 1494 O O . PRO A 1 191 ? 6.121 18.953 7.971 1.00 90.88 191 PRO A O 1
ATOM 1497 N N . GLY A 1 192 ? 4.297 18.865 9.252 1.00 89.00 192 GLY A N 1
ATOM 1498 C CA . GLY A 1 192 ? 4.793 19.759 10.295 1.00 89.00 192 GLY A CA 1
ATOM 1499 C C . GLY A 1 192 ? 5.581 19.068 11.407 1.00 89.00 192 GLY A C 1
ATOM 1500 O O . GLY A 1 192 ? 6.176 19.778 12.219 1.00 89.00 192 GLY A O 1
ATOM 1501 N N . SER A 1 193 ? 5.566 17.734 11.469 1.00 92.62 193 SER A N 1
ATOM 1502 C CA . SER A 1 193 ? 6.289 16.922 12.454 1.00 92.62 193 SER A CA 1
ATOM 1503 C C . SER A 1 193 ? 6.659 15.549 11.883 1.00 92.62 193 SER A C 1
ATOM 1505 O O . SER A 1 193 ? 6.082 15.132 10.878 1.00 92.62 193 SER A O 1
ATOM 1507 N N . GLU A 1 194 ? 7.592 14.845 12.533 1.00 92.38 194 GLU A N 1
ATOM 1508 C CA . GLU A 1 194 ? 8.033 13.497 12.132 1.00 92.38 194 GLU A CA 1
ATOM 1509 C C . GLU A 1 194 ? 6.868 12.492 12.140 1.00 92.38 194 GLU A C 1
ATOM 1511 O O . GLU A 1 194 ? 6.731 11.682 11.227 1.00 92.38 194 GLU A O 1
ATOM 1516 N N . GLU A 1 195 ? 5.954 12.600 13.105 1.00 93.12 195 GLU A N 1
ATOM 1517 C CA . GLU A 1 195 ? 4.776 11.732 13.190 1.00 93.12 195 GLU A CA 1
ATOM 1518 C C . GLU A 1 195 ? 3.782 12.000 12.043 1.00 93.12 195 GLU A C 1
ATOM 1520 O O . GLU A 1 195 ? 3.102 11.097 11.553 1.00 93.12 195 GLU A O 1
ATOM 1525 N N . GLU A 1 196 ? 3.690 13.249 11.575 1.00 91.62 196 GLU A N 1
ATOM 1526 C CA . GLU A 1 196 ? 2.877 13.599 10.410 1.00 91.62 196 GLU A CA 1
ATOM 1527 C C . GLU A 1 196 ? 3.553 13.159 9.096 1.00 91.62 196 GLU A C 1
ATOM 1529 O O . GLU A 1 196 ? 2.861 12.780 8.147 1.00 91.62 196 GLU A O 1
ATOM 1534 N N . GLU A 1 197 ? 4.890 13.152 9.033 1.00 90.62 197 GLU A N 1
ATOM 1535 C CA . GLU A 1 197 ? 5.639 12.533 7.930 1.00 90.62 197 GLU A CA 1
ATOM 1536 C C . GLU A 1 197 ? 5.374 11.029 7.855 1.00 90.62 197 GLU A C 1
ATOM 1538 O O . GLU A 1 197 ? 5.085 10.517 6.768 1.00 90.62 197 GLU A O 1
ATOM 1543 N N . GLU A 1 198 ? 5.385 10.336 8.995 1.00 91.12 198 GLU A N 1
ATOM 1544 C CA . GLU A 1 198 ? 5.070 8.911 9.063 1.00 91.12 198 GLU A CA 1
ATOM 1545 C C . GLU A 1 198 ? 3.629 8.622 8.626 1.00 91.12 198 GLU A C 1
ATOM 1547 O O . GLU A 1 198 ? 3.417 7.767 7.762 1.00 91.12 198 GLU A O 1
ATOM 1552 N N . LEU A 1 199 ? 2.648 9.394 9.112 1.00 92.31 199 LEU A N 1
ATOM 1553 C CA . LEU A 1 199 ? 1.253 9.311 8.661 1.00 92.31 199 LEU A CA 1
ATOM 1554 C C . LEU A 1 199 ? 1.164 9.389 7.128 1.00 92.31 199 LEU A C 1
ATOM 1556 O O . LEU A 1 199 ? 0.510 8.567 6.483 1.00 92.31 199 LEU A O 1
ATOM 1560 N N . VAL A 1 200 ? 1.826 10.378 6.522 1.00 91.62 200 VAL A N 1
ATOM 1561 C CA . VAL A 1 200 ? 1.821 10.558 5.065 1.00 91.62 200 VAL A CA 1
ATOM 1562 C C . VAL A 1 200 ? 2.533 9.404 4.355 1.00 91.62 200 VAL A C 1
ATOM 1564 O O . VAL A 1 200 ? 2.068 8.970 3.298 1.00 91.62 200 VAL A O 1
ATOM 1567 N N . GLY A 1 201 ? 3.627 8.888 4.916 1.00 88.12 201 GLY A N 1
ATOM 1568 C CA . GLY A 1 201 ? 4.326 7.703 4.416 1.00 88.12 201 GLY A CA 1
ATOM 1569 C C . GLY A 1 201 ? 3.433 6.460 4.403 1.00 88.12 201 GLY A C 1
ATOM 1570 O O . GLY A 1 201 ? 3.353 5.767 3.383 1.00 88.12 201 GLY A O 1
ATOM 1571 N N . ASN A 1 202 ? 2.689 6.238 5.488 1.00 91.19 202 ASN A N 1
ATOM 1572 C CA . ASN A 1 202 ? 1.737 5.139 5.632 1.00 91.19 202 ASN A CA 1
ATOM 1573 C C . ASN A 1 202 ? 0.593 5.241 4.615 1.00 91.19 202 ASN A C 1
ATOM 1575 O O . ASN A 1 202 ? 0.294 4.270 3.924 1.00 91.19 202 ASN A O 1
ATOM 1579 N N . LEU A 1 203 ? 0.005 6.430 4.436 1.00 88.75 203 LEU A N 1
ATOM 1580 C CA . LEU A 1 203 ? -1.072 6.651 3.457 1.00 88.75 203 LEU A CA 1
ATOM 1581 C C . LEU A 1 203 ? -0.607 6.535 1.998 1.00 88.75 203 LEU A C 1
ATOM 1583 O O . LEU A 1 203 ? -1.396 6.180 1.123 1.00 88.75 203 LEU A O 1
ATOM 1587 N N . LYS A 1 204 ? 0.670 6.814 1.719 1.00 82.94 204 LYS A N 1
ATOM 1588 C CA . LYS A 1 204 ? 1.284 6.560 0.406 1.00 82.94 204 LYS A CA 1
ATOM 1589 C C . LYS A 1 204 ? 1.644 5.082 0.196 1.00 82.94 204 LYS A C 1
ATOM 1591 O O . LYS A 1 204 ? 2.096 4.748 -0.897 1.00 82.94 204 LYS A O 1
ATOM 1596 N N . ALA A 1 205 ? 1.480 4.228 1.216 1.00 67.69 205 ALA A N 1
ATOM 1597 C CA . ALA A 1 205 ? 1.985 2.853 1.259 1.00 67.69 205 ALA A CA 1
ATOM 1598 C C . ALA A 1 205 ? 3.482 2.766 0.892 1.00 67.69 205 ALA A C 1
ATOM 1600 O O . ALA A 1 205 ? 3.934 1.825 0.243 1.00 67.69 205 ALA A O 1
ATOM 1601 N N . SER A 1 206 ? 4.249 3.798 1.260 1.00 50.41 206 SER A N 1
ATOM 1602 C CA . SER A 1 206 ? 5.621 4.018 0.807 1.00 50.41 206 SER A CA 1
ATOM 1603 C C . SER A 1 206 ? 6.538 4.205 2.008 1.00 50.41 206 SER A C 1
ATOM 1605 O O . SER A 1 206 ? 7.002 5.311 2.277 1.00 50.41 206 SER A O 1
ATOM 1607 N N . LYS A 1 207 ? 6.855 3.118 2.712 1.00 46.38 207 LYS A N 1
ATOM 1608 C CA . LYS A 1 207 ? 8.117 3.057 3.457 1.00 46.38 207 LYS A CA 1
ATOM 1609 C C . LYS A 1 207 ? 9.172 2.582 2.450 1.00 46.38 207 LYS A C 1
ATOM 1611 O O . LYS A 1 207 ? 9.073 1.447 2.005 1.00 46.38 207 LYS A O 1
ATOM 1616 N N . VAL A 1 208 ? 10.073 3.472 1.994 1.00 46.81 208 VAL A N 1
ATOM 1617 C CA . VAL A 1 208 ? 11.464 3.224 1.506 1.00 46.81 208 VAL A CA 1
ATOM 1618 C C . VAL A 1 208 ? 12.010 4.426 0.691 1.00 46.81 208 VAL A C 1
ATOM 1620 O O . VAL A 1 208 ? 11.317 5.010 -0.135 1.00 46.81 208 VAL A O 1
ATOM 1623 N N . SER A 1 209 ? 13.287 4.738 0.955 1.00 50.53 209 SER A N 1
ATOM 1624 C CA . SER A 1 209 ? 14.176 5.827 0.486 1.00 50.53 209 SER A CA 1
ATOM 1625 C C . SER A 1 209 ? 14.126 6.255 -1.000 1.00 50.53 209 SER A C 1
ATOM 1627 O O . SER A 1 209 ? 13.957 5.449 -1.915 1.00 50.53 209 SER A O 1
ATOM 1629 N N . GLU A 1 210 ? 14.368 7.556 -1.220 1.00 61.62 210 GLU A N 1
ATOM 1630 C CA . GLU A 1 210 ? 13.860 8.372 -2.335 1.00 61.62 210 GLU A CA 1
ATOM 1631 C C . GLU A 1 210 ? 14.539 8.175 -3.705 1.00 61.62 210 GLU A C 1
ATOM 1633 O O . GLU A 1 210 ? 13.852 8.182 -4.718 1.00 61.62 210 GLU A O 1
ATOM 1638 N N . LYS A 1 211 ? 15.852 7.941 -3.825 1.00 56.34 211 LYS A N 1
ATOM 1639 C CA . LYS A 1 211 ? 16.505 8.120 -5.148 1.00 56.34 211 LYS A CA 1
ATOM 1640 C C . LYS A 1 211 ? 16.571 6.881 -6.053 1.00 56.34 211 LYS A C 1
ATOM 1642 O O . LYS A 1 211 ? 16.418 6.991 -7.267 1.00 56.34 211 LYS A O 1
ATOM 1647 N N . ALA A 1 212 ? 16.831 5.698 -5.494 1.00 62.66 212 ALA A N 1
ATOM 1648 C CA . ALA A 1 212 ? 16.857 4.458 -6.284 1.00 62.66 212 ALA A CA 1
ATOM 1649 C C . ALA A 1 212 ? 15.438 4.051 -6.717 1.00 62.66 212 ALA A C 1
ATOM 1651 O O . ALA A 1 212 ? 15.234 3.633 -7.857 1.00 62.66 212 ALA A O 1
ATOM 1652 N N . LYS A 1 213 ? 14.460 4.288 -5.832 1.00 71.75 213 LYS A N 1
ATOM 1653 C CA . LYS A 1 213 ? 13.033 4.107 -6.100 1.00 71.75 213 LYS A CA 1
ATOM 1654 C C . LYS A 1 213 ? 12.539 5.067 -7.184 1.00 71.75 213 LYS A C 1
ATOM 1656 O O . LYS A 1 213 ? 11.737 4.677 -8.018 1.00 71.75 213 LYS A O 1
ATOM 1661 N N . GLU A 1 214 ? 13.029 6.308 -7.222 1.00 78.69 214 GLU A N 1
ATOM 1662 C CA . GLU A 1 214 ? 12.697 7.260 -8.292 1.00 78.69 214 GLU A CA 1
ATOM 1663 C C . GLU A 1 214 ? 13.111 6.761 -9.683 1.00 78.69 214 GLU A C 1
ATOM 1665 O O . GLU A 1 214 ? 12.300 6.822 -10.609 1.00 78.69 214 GLU A O 1
ATOM 1670 N N . GLU A 1 215 ? 14.342 6.252 -9.843 1.00 83.62 215 GLU A N 1
ATOM 1671 C CA . GLU A 1 215 ? 14.811 5.699 -11.126 1.00 83.62 215 GLU A CA 1
ATOM 1672 C C . GLU A 1 215 ? 13.981 4.468 -11.533 1.00 83.62 215 GLU A C 1
ATOM 1674 O O . GLU A 1 215 ? 13.551 4.372 -12.685 1.00 83.62 215 GLU A O 1
ATOM 1679 N N . GLU A 1 216 ? 13.685 3.576 -10.584 1.00 85.69 216 GLU A N 1
ATOM 1680 C CA . GLU A 1 216 ? 12.823 2.404 -10.780 1.00 85.69 216 GLU A CA 1
ATOM 1681 C C . GLU A 1 216 ? 11.391 2.783 -11.183 1.00 85.69 216 GLU A C 1
ATOM 1683 O O . GLU A 1 216 ? 10.857 2.271 -12.173 1.00 85.69 216 GLU A O 1
ATOM 1688 N N . ASN A 1 217 ? 10.778 3.720 -10.457 1.00 86.44 217 ASN A N 1
ATOM 1689 C CA . ASN A 1 217 ? 9.427 4.209 -10.713 1.00 86.44 217 ASN A CA 1
ATOM 1690 C C . ASN A 1 217 ? 9.350 4.880 -12.089 1.00 86.44 217 ASN A C 1
ATOM 1692 O O . ASN A 1 217 ? 8.442 4.598 -12.872 1.00 86.44 217 ASN A O 1
ATOM 1696 N N . ALA A 1 218 ? 10.320 5.738 -12.419 1.00 90.88 218 ALA A N 1
ATOM 1697 C CA . ALA A 1 218 ? 10.379 6.407 -13.713 1.00 90.88 218 ALA A CA 1
ATOM 1698 C C . ALA A 1 218 ? 10.547 5.401 -14.862 1.00 90.88 218 ALA A C 1
ATOM 1700 O O . ALA A 1 218 ? 9.803 5.468 -15.844 1.00 90.88 218 ALA A O 1
ATOM 1701 N N . ALA A 1 219 ? 11.474 4.444 -14.734 1.00 93.12 219 ALA A N 1
ATOM 1702 C CA . ALA A 1 219 ? 11.676 3.393 -15.729 1.00 93.12 219 ALA A CA 1
ATOM 1703 C C . ALA A 1 219 ? 10.405 2.551 -15.922 1.00 93.12 219 ALA A C 1
ATOM 1705 O O . ALA A 1 219 ? 9.996 2.301 -17.056 1.00 93.12 219 ALA A O 1
ATOM 1706 N N . SER A 1 220 ? 9.730 2.188 -14.830 1.00 93.06 220 SER A N 1
ATOM 1707 C CA . SER A 1 220 ? 8.485 1.412 -14.850 1.00 93.06 220 SER A CA 1
ATOM 1708 C C . SER A 1 220 ? 7.330 2.158 -15.516 1.00 93.06 220 SER A C 1
ATOM 1710 O O . SER A 1 220 ? 6.598 1.572 -16.318 1.00 93.06 220 SER A O 1
ATOM 1712 N N . LEU A 1 221 ? 7.176 3.458 -15.244 1.00 94.44 221 LEU A N 1
ATOM 1713 C CA . LEU A 1 221 ? 6.162 4.297 -15.885 1.00 94.44 221 LEU A CA 1
ATOM 1714 C C . LEU A 1 221 ? 6.413 4.423 -17.388 1.00 94.44 221 LEU A C 1
ATOM 1716 O O . LEU A 1 221 ? 5.493 4.225 -18.179 1.00 94.44 221 LEU A O 1
ATOM 1720 N N . VAL A 1 222 ? 7.655 4.695 -17.797 1.00 95.81 222 VAL A N 1
ATOM 1721 C CA . VAL A 1 222 ? 8.013 4.804 -19.219 1.00 95.81 222 VAL A CA 1
ATOM 1722 C C . VAL A 1 222 ? 7.835 3.461 -19.930 1.00 95.81 222 VAL A C 1
ATOM 1724 O O . VAL A 1 222 ? 7.240 3.428 -21.006 1.00 95.81 222 VAL A O 1
ATOM 1727 N N . ALA A 1 223 ? 8.263 2.350 -19.323 1.00 96.31 223 ALA A N 1
ATOM 1728 C CA . ALA A 1 223 ? 8.043 1.007 -19.860 1.00 96.31 223 ALA A CA 1
ATOM 1729 C C . ALA A 1 223 ? 6.547 0.701 -20.020 1.00 96.31 223 ALA A C 1
ATOM 1731 O O . ALA A 1 223 ? 6.120 0.220 -21.069 1.00 96.31 223 ALA A O 1
ATOM 1732 N N . SER A 1 224 ? 5.732 1.059 -19.025 1.00 94.75 224 SER A N 1
ATOM 1733 C CA . SER A 1 224 ? 4.274 0.911 -19.089 1.00 94.75 224 SER A CA 1
ATOM 1734 C C . SER A 1 224 ? 3.670 1.761 -20.205 1.00 94.75 224 SER A C 1
ATOM 1736 O O . SER A 1 224 ? 2.826 1.281 -20.958 1.00 94.75 224 SER A O 1
ATOM 1738 N N . MET A 1 225 ? 4.125 3.004 -20.376 1.00 95.00 225 MET A N 1
ATOM 1739 C CA . MET A 1 225 ? 3.686 3.849 -21.486 1.00 95.00 225 MET A CA 1
ATOM 1740 C C . MET A 1 225 ? 4.068 3.244 -22.843 1.00 95.00 225 MET A C 1
ATOM 1742 O O . MET A 1 225 ? 3.231 3.211 -23.739 1.00 95.00 225 MET A O 1
ATOM 1746 N N . CYS A 1 226 ? 5.284 2.714 -22.993 1.00 95.38 226 CYS A N 1
ATOM 1747 C CA . CYS A 1 226 ? 5.714 2.011 -24.203 1.00 95.38 226 CYS A CA 1
ATOM 1748 C C . CYS A 1 226 ? 4.862 0.764 -24.494 1.00 95.38 226 CYS A C 1
ATOM 1750 O O . CYS A 1 226 ? 4.526 0.509 -25.648 1.00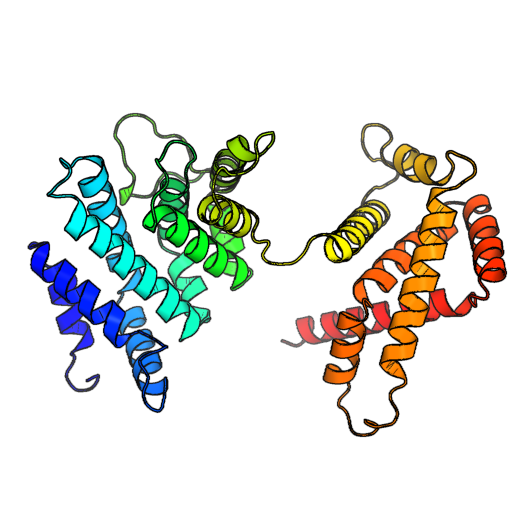 95.38 226 CYS A O 1
ATOM 1752 N N . ALA A 1 227 ? 4.470 0.015 -23.460 1.00 93.44 227 ALA A N 1
ATOM 1753 C CA . ALA A 1 227 ? 3.641 -1.180 -23.606 1.00 93.44 227 ALA A CA 1
ATOM 1754 C C . ALA A 1 227 ? 2.173 -0.861 -23.951 1.00 93.44 227 ALA A C 1
ATOM 1756 O O . ALA A 1 227 ? 1.555 -1.569 -24.749 1.00 93.44 227 ALA A O 1
ATOM 1757 N N . TRP A 1 228 ? 1.605 0.191 -23.350 1.00 93.12 228 TRP A N 1
ATOM 1758 C CA . TRP A 1 228 ? 0.154 0.414 -23.342 1.00 93.12 228 TRP A CA 1
ATOM 1759 C C . TRP A 1 228 ? -0.330 1.603 -24.170 1.00 93.12 228 TRP A C 1
ATOM 1761 O O . TRP A 1 228 ? -1.483 1.593 -24.609 1.00 93.12 228 TRP A O 1
ATOM 1771 N N . VAL A 1 229 ? 0.501 2.617 -24.425 1.00 92.00 229 VAL A N 1
ATOM 1772 C CA . VAL A 1 229 ? 0.115 3.729 -25.303 1.00 92.00 229 VAL A CA 1
ATOM 1773 C C . VAL A 1 229 ? 0.152 3.230 -26.743 1.00 92.00 229 VAL A C 1
ATOM 1775 O O . VAL A 1 229 ? 1.208 2.920 -27.289 1.00 92.00 229 VAL A O 1
ATOM 1778 N N . ARG A 1 230 ? -1.025 3.141 -27.363 1.00 91.50 230 ARG A N 1
ATOM 1779 C CA . ARG A 1 230 ? -1.211 2.673 -28.744 1.00 91.50 230 ARG A CA 1
ATOM 1780 C C . ARG A 1 230 ? -1.335 3.846 -29.708 1.00 91.50 230 ARG A C 1
ATOM 1782 O O . ARG A 1 230 ? -1.695 4.939 -29.290 1.00 91.50 230 ARG A O 1
ATOM 1789 N N . GLU A 1 231 ? -1.123 3.595 -30.999 1.00 90.19 231 GLU A N 1
ATOM 1790 C CA . GLU A 1 231 ? -1.211 4.598 -32.079 1.00 90.19 231 GLU A CA 1
ATOM 1791 C C . GLU A 1 231 ? -2.513 5.417 -32.067 1.00 90.19 231 GLU A C 1
ATOM 1793 O O . GLU A 1 231 ? -2.513 6.589 -32.420 1.00 90.19 231 GLU A O 1
ATOM 1798 N N . ASN A 1 232 ? -3.622 4.830 -31.613 1.00 91.50 232 ASN A N 1
ATOM 1799 C CA . ASN A 1 232 ? -4.929 5.484 -31.526 1.00 91.50 232 ASN A CA 1
ATOM 1800 C C . ASN A 1 232 ? -5.195 6.203 -30.187 1.00 91.50 232 ASN A C 1
ATOM 1802 O O . ASN A 1 232 ? -6.349 6.516 -29.884 1.00 91.50 232 ASN A O 1
ATOM 1806 N N . ALA A 1 233 ? -4.171 6.421 -29.358 1.00 91.06 233 ALA A N 1
ATOM 1807 C CA . ALA A 1 233 ? -4.322 7.090 -28.073 1.00 91.06 233 ALA A CA 1
ATOM 1808 C C . ALA A 1 233 ? -4.850 8.533 -28.242 1.00 91.06 233 ALA A C 1
ATOM 1810 O O . ALA A 1 233 ? -4.398 9.250 -29.139 1.00 91.06 233 ALA A O 1
ATOM 1811 N N . PRO A 1 234 ? -5.760 9.004 -27.365 1.00 90.88 234 PRO A N 1
ATOM 1812 C CA . PRO A 1 234 ? -6.249 10.381 -27.396 1.00 90.88 234 PRO A CA 1
ATOM 1813 C C . PRO A 1 234 ? -5.124 11.419 -27.318 1.00 90.88 234 PRO A C 1
ATOM 1815 O O . PRO A 1 234 ? -4.069 11.167 -26.732 1.00 90.88 234 PRO A O 1
ATOM 1818 N N . ALA A 1 235 ? -5.388 12.616 -27.852 1.00 91.75 235 ALA A N 1
ATOM 1819 C CA . ALA A 1 235 ? -4.458 13.751 -27.839 1.00 91.75 235 ALA A CA 1
ATOM 1820 C C . ALA A 1 235 ? -3.063 13.413 -28.401 1.00 91.75 235 ALA A C 1
ATOM 1822 O O . ALA A 1 235 ? -2.054 13.900 -27.878 1.00 91.75 235 ALA A O 1
ATOM 1823 N N . ASP A 1 236 ? -3.031 12.548 -29.421 1.00 93.44 236 ASP A N 1
ATOM 1824 C CA . ASP A 1 236 ? -1.835 12.065 -30.114 1.00 93.44 236 ASP A CA 1
ATOM 1825 C C . ASP A 1 236 ? -0.780 11.509 -29.144 1.00 93.44 236 ASP A C 1
ATOM 1827 O O . ASP A 1 236 ? 0.426 11.714 -29.299 1.00 93.44 236 ASP A O 1
ATOM 1831 N N . GLY A 1 237 ? -1.239 10.833 -28.081 1.00 92.88 237 GLY A N 1
ATOM 1832 C CA . GLY A 1 237 ? -0.386 10.378 -26.981 1.00 92.88 237 GLY A CA 1
ATOM 1833 C C . GLY A 1 237 ? 0.780 9.499 -27.439 1.00 92.88 237 GLY A C 1
ATOM 1834 O O . GLY A 1 237 ? 1.881 9.620 -26.903 1.00 92.88 237 GLY A O 1
ATOM 1835 N N . TYR A 1 238 ? 0.561 8.674 -28.467 1.00 93.44 238 TYR A N 1
ATOM 1836 C CA . TYR A 1 238 ? 1.592 7.829 -29.065 1.00 93.44 238 TYR A CA 1
ATOM 1837 C C . TYR A 1 238 ? 2.716 8.648 -29.695 1.00 93.44 238 TYR A C 1
ATOM 1839 O O . TYR A 1 238 ? 3.879 8.486 -29.327 1.00 93.44 238 TYR A O 1
ATOM 1847 N N . ASP A 1 239 ? 2.381 9.573 -30.591 1.00 93.56 239 ASP A N 1
ATOM 1848 C CA . ASP A 1 239 ? 3.372 10.401 -31.278 1.00 93.56 239 ASP A CA 1
ATOM 1849 C C . ASP A 1 239 ? 4.097 11.323 -30.298 1.00 93.56 239 ASP A C 1
ATOM 1851 O O . ASP A 1 239 ? 5.316 11.485 -30.370 1.00 93.56 239 ASP A O 1
ATOM 1855 N N . ARG A 1 240 ? 3.374 11.872 -29.315 1.00 95.56 240 ARG A N 1
ATOM 1856 C CA . ARG A 1 240 ? 3.949 12.735 -28.275 1.00 95.56 240 ARG A CA 1
ATOM 1857 C C . ARG A 1 240 ? 4.937 11.998 -27.376 1.00 95.56 240 ARG A C 1
ATOM 1859 O O . ARG A 1 240 ? 5.968 12.577 -27.033 1.00 95.56 240 ARG A O 1
ATOM 1866 N N . LEU A 1 241 ? 4.649 10.747 -27.005 1.00 95.44 241 LEU A N 1
ATOM 1867 C CA . LEU A 1 241 ? 5.578 9.908 -26.244 1.00 95.44 241 LEU A CA 1
ATOM 1868 C C . LEU A 1 241 ? 6.885 9.715 -27.017 1.00 95.44 241 LEU A C 1
ATOM 1870 O O . LEU A 1 241 ? 7.961 9.960 -26.480 1.00 95.44 241 LEU A O 1
ATOM 1874 N N . HIS A 1 242 ? 6.809 9.329 -28.289 1.00 95.81 242 HIS A N 1
ATOM 1875 C CA . HIS A 1 242 ? 8.008 9.070 -29.085 1.00 95.81 242 HIS A CA 1
ATOM 1876 C C . HIS A 1 242 ? 8.772 10.345 -29.451 1.00 95.81 242 HIS A C 1
ATOM 1878 O O . HIS A 1 242 ? 10.003 10.331 -29.483 1.00 95.81 242 HIS A O 1
ATOM 1884 N N . ALA A 1 243 ? 8.073 11.465 -29.661 1.00 95.44 243 ALA A N 1
ATOM 1885 C CA . ALA A 1 243 ? 8.695 12.763 -29.902 1.00 95.44 243 ALA A CA 1
ATOM 1886 C C . ALA A 1 243 ? 9.657 13.153 -28.769 1.00 95.44 243 ALA A C 1
ATOM 1888 O O . ALA A 1 243 ? 10.746 13.654 -29.045 1.00 95.44 243 ALA A O 1
ATOM 1889 N N . LYS A 1 244 ? 9.331 12.826 -27.508 1.00 96.62 244 LYS A N 1
ATOM 1890 C CA . LYS A 1 244 ? 10.202 13.094 -26.350 1.00 96.62 244 LYS A CA 1
ATOM 1891 C C . LYS A 1 244 ? 11.593 12.470 -26.479 1.00 96.62 244 LYS A C 1
ATOM 1893 O O . LYS A 1 244 ? 12.557 13.087 -26.030 1.00 96.62 244 LYS A O 1
ATOM 1898 N N . PHE A 1 245 ? 11.704 11.299 -27.110 1.00 96.81 245 PHE A N 1
ATOM 1899 C CA . PHE A 1 245 ? 12.975 10.599 -27.345 1.00 96.81 245 PHE A CA 1
ATOM 1900 C C . PHE A 1 245 ? 13.749 11.113 -28.565 1.00 96.81 245 PHE A C 1
ATOM 1902 O O . PHE A 1 245 ? 14.893 10.720 -28.774 1.00 96.81 245 PHE A O 1
ATOM 1909 N N . VAL A 1 246 ? 13.145 11.990 -29.370 1.00 95.56 246 VAL A N 1
ATOM 1910 C CA . VAL A 1 246 ? 13.782 12.623 -30.534 1.00 95.56 246 VAL A CA 1
ATOM 1911 C C . VAL A 1 246 ? 14.170 14.082 -30.253 1.00 95.56 246 VAL A C 1
ATOM 1913 O O . VAL A 1 246 ? 15.074 14.601 -30.904 1.00 95.56 246 VAL A O 1
ATOM 1916 N N . GLU A 1 247 ? 13.511 14.740 -29.293 1.00 94.75 247 GLU A N 1
ATOM 1917 C CA . GLU A 1 247 ? 13.835 16.093 -28.818 1.00 94.75 247 GLU A CA 1
ATOM 1918 C C . GLU A 1 247 ? 15.296 16.221 -28.345 1.00 94.75 247 GLU A C 1
ATOM 1920 O O . GLU A 1 247 ? 15.880 15.252 -27.860 1.00 94.75 247 GLU A O 1
ATOM 1925 N N . ASN A 1 248 ? 15.850 17.438 -28.445 1.00 94.69 248 ASN A N 1
ATOM 1926 C CA . ASN A 1 248 ? 17.173 17.810 -27.919 1.00 94.69 248 ASN A CA 1
ATOM 1927 C C . ASN A 1 248 ? 18.275 16.804 -28.293 1.00 94.69 248 ASN A C 1
ATOM 1929 O O . ASN A 1 248 ? 18.942 16.251 -27.425 1.00 94.69 248 ASN A O 1
ATOM 1933 N N . ASP A 1 249 ? 18.405 16.510 -29.588 1.00 94.38 249 ASP A N 1
ATOM 1934 C CA . ASP A 1 249 ? 19.410 15.580 -30.118 1.00 94.38 249 ASP A CA 1
ATOM 1935 C C . ASP A 1 249 ? 19.391 14.184 -29.468 1.00 94.38 249 ASP A C 1
ATOM 1937 O O . ASP A 1 249 ? 20.414 13.519 -29.364 1.00 94.38 249 ASP A O 1
ATOM 1941 N N . MET A 1 250 ? 18.199 13.706 -29.090 1.00 96.00 250 MET A N 1
ATOM 1942 C CA . MET A 1 250 ? 17.987 12.399 -28.454 1.00 96.00 250 MET A CA 1
ATOM 1943 C C . MET A 1 250 ? 18.649 12.254 -27.073 1.00 96.00 250 MET A C 1
ATOM 1945 O O . MET A 1 250 ? 18.939 11.132 -26.655 1.00 96.00 250 MET A O 1
ATOM 1949 N N . GLU A 1 251 ? 18.792 13.347 -26.310 1.00 96.62 251 GLU A N 1
ATOM 1950 C CA . GLU A 1 251 ? 19.372 13.352 -24.949 1.00 96.62 251 GLU A CA 1
ATOM 1951 C C . GLU A 1 251 ? 18.787 12.263 -24.022 1.00 96.62 251 GLU A C 1
ATOM 1953 O O . GLU A 1 251 ? 19.463 11.720 -23.150 1.00 96.62 251 GLU A O 1
ATOM 1958 N N . LYS A 1 252 ? 17.502 11.923 -24.202 1.00 96.06 252 LYS A N 1
ATOM 1959 C CA . LYS A 1 252 ? 16.805 10.929 -23.373 1.00 96.06 252 LYS A CA 1
ATOM 1960 C C . LYS A 1 252 ? 17.202 9.511 -23.750 1.00 96.06 252 LYS A C 1
ATOM 1962 O O . LYS A 1 252 ? 17.209 8.645 -22.885 1.00 96.06 252 LYS A O 1
ATOM 1967 N N . VAL A 1 253 ? 17.548 9.282 -25.016 1.00 97.31 253 VAL A N 1
ATOM 1968 C CA . VAL A 1 253 ? 18.135 8.017 -25.461 1.00 97.31 253 VAL A CA 1
ATOM 1969 C C . VAL A 1 253 ? 19.545 7.894 -24.902 1.00 97.31 253 VAL A C 1
ATOM 1971 O O . VAL A 1 253 ? 19.877 6.835 -24.388 1.00 97.31 253 VAL A O 1
ATOM 1974 N N . ASP A 1 254 ? 20.337 8.971 -24.895 1.00 96.81 254 ASP A N 1
ATOM 1975 C CA . ASP A 1 254 ? 21.643 8.965 -24.226 1.00 96.81 254 ASP A CA 1
ATOM 1976 C C . ASP A 1 254 ? 21.519 8.594 -22.747 1.00 96.81 254 ASP A C 1
ATOM 1978 O O . ASP A 1 254 ? 22.159 7.642 -22.301 1.00 96.81 254 ASP A O 1
ATOM 1982 N N . ARG A 1 255 ? 20.615 9.259 -22.018 1.00 95.69 255 ARG A N 1
ATOM 1983 C CA . ARG A 1 255 ? 20.356 8.952 -20.607 1.00 95.69 255 ARG A CA 1
ATOM 1984 C C . ARG A 1 255 ? 19.871 7.516 -20.397 1.00 95.69 255 ARG A C 1
ATOM 1986 O O . ARG A 1 255 ? 20.270 6.883 -19.425 1.00 95.69 255 ARG A O 1
ATOM 1993 N N . LEU A 1 256 ? 19.009 7.006 -21.276 1.00 96.25 256 LEU A N 1
ATOM 1994 C CA . LEU A 1 256 ? 18.493 5.639 -21.195 1.00 96.25 256 LEU A CA 1
ATOM 1995 C C . LEU A 1 256 ? 19.611 4.607 -21.385 1.00 96.25 256 LEU A C 1
ATOM 1997 O O . LEU A 1 256 ? 19.669 3.631 -20.644 1.00 96.25 256 LEU A O 1
ATOM 2001 N N . VAL A 1 257 ? 20.519 4.841 -22.337 1.00 97.00 257 VAL A N 1
ATOM 2002 C CA . VAL A 1 257 ? 21.666 3.958 -22.579 1.00 97.00 257 VAL A CA 1
ATOM 2003 C C . VAL A 1 257 ? 22.680 4.051 -21.429 1.00 97.00 257 VAL A C 1
ATOM 2005 O O . VAL A 1 257 ? 23.209 3.024 -21.017 1.00 97.00 257 VAL A O 1
ATOM 2008 N N . ASP A 1 258 ? 22.916 5.239 -20.857 1.00 96.00 258 ASP A N 1
ATOM 2009 C CA . ASP A 1 258 ? 23.742 5.389 -19.644 1.00 96.00 258 ASP A CA 1
ATOM 2010 C C . ASP A 1 258 ? 23.185 4.570 -18.475 1.00 96.00 258 ASP A C 1
ATOM 2012 O O . ASP A 1 258 ? 23.933 3.905 -17.758 1.00 96.00 258 ASP A O 1
ATOM 2016 N N . LEU A 1 259 ? 21.863 4.615 -18.277 1.00 95.38 259 LEU A N 1
ATOM 2017 C CA . LEU A 1 259 ? 21.196 3.831 -17.242 1.00 95.38 259 LEU A CA 1
ATOM 2018 C C . LEU A 1 259 ? 21.277 2.331 -17.540 1.00 95.38 259 LEU A C 1
ATOM 2020 O O . LEU A 1 259 ? 21.564 1.568 -16.622 1.00 95.38 259 LEU A O 1
ATOM 2024 N N . PHE A 1 260 ? 21.098 1.909 -18.797 1.00 97.19 260 PHE A N 1
ATOM 2025 C CA . PHE A 1 260 ? 21.289 0.510 -19.187 1.00 97.19 260 PHE A CA 1
ATOM 2026 C C . PHE A 1 260 ? 22.702 0.039 -18.831 1.00 97.19 260 PHE A C 1
ATOM 2028 O O . PHE A 1 260 ? 22.835 -0.947 -18.121 1.00 97.19 260 PHE A O 1
ATOM 2035 N N . ALA A 1 261 ? 23.745 0.780 -19.228 1.00 96.19 261 ALA A N 1
ATOM 2036 C CA . ALA A 1 261 ? 25.136 0.441 -18.915 1.00 96.19 261 ALA A CA 1
ATOM 2037 C C . ALA A 1 261 ? 25.372 0.314 -17.401 1.00 96.19 261 ALA A C 1
ATOM 2039 O O . ALA A 1 261 ? 25.897 -0.692 -16.930 1.00 96.19 261 ALA A O 1
ATOM 2040 N N . LYS A 1 262 ? 24.917 1.318 -16.637 1.00 94.75 262 LYS A N 1
ATOM 2041 C CA . LYS A 1 262 ? 25.038 1.376 -15.173 1.00 94.75 262 LYS A CA 1
ATOM 2042 C C . LYS A 1 262 ? 24.418 0.151 -14.498 1.00 94.75 262 LYS A C 1
ATOM 2044 O O . LYS A 1 262 ? 25.035 -0.431 -13.609 1.00 94.75 262 LYS A O 1
ATOM 2049 N N . TYR A 1 263 ? 23.181 -0.194 -14.856 1.00 94.75 263 TYR A N 1
ATOM 2050 C CA . TYR A 1 263 ? 22.467 -1.298 -14.214 1.00 94.75 263 TYR A CA 1
ATOM 2051 C C . TYR A 1 263 ? 22.924 -2.663 -14.734 1.00 94.75 263 TYR A C 1
ATOM 2053 O O . TYR A 1 263 ? 23.006 -3.593 -13.940 1.00 94.75 263 TYR A O 1
ATOM 2061 N N . HIS A 1 264 ? 23.290 -2.774 -16.013 1.00 95.12 264 HIS A N 1
ATOM 2062 C CA . HIS A 1 264 ? 23.843 -3.998 -16.590 1.00 95.12 264 HIS A CA 1
ATOM 2063 C C . HIS A 1 264 ? 25.129 -4.409 -15.874 1.00 95.12 264 HIS A C 1
ATOM 2065 O O . HIS A 1 264 ? 25.203 -5.506 -15.334 1.00 95.12 264 HIS A O 1
ATOM 2071 N N . GLU A 1 265 ? 26.095 -3.493 -15.757 1.00 93.75 265 GLU A N 1
ATOM 2072 C CA . GLU A 1 265 ? 27.356 -3.755 -15.056 1.00 93.75 265 GLU A CA 1
ATOM 2073 C C . GLU A 1 265 ? 27.130 -4.114 -13.576 1.00 93.75 265 GLU A C 1
ATOM 2075 O O . GLU A 1 265 ? 27.781 -5.009 -13.034 1.00 93.75 265 GLU A O 1
ATOM 2080 N N . ARG A 1 266 ? 26.197 -3.424 -12.906 1.00 92.44 266 ARG A N 1
ATOM 2081 C CA . ARG A 1 266 ? 25.876 -3.673 -11.494 1.00 92.44 266 ARG A CA 1
ATOM 2082 C C . ARG A 1 266 ? 25.269 -5.063 -11.283 1.00 92.44 266 ARG A C 1
ATOM 2084 O O . ARG A 1 266 ? 25.657 -5.741 -10.335 1.00 92.44 266 ARG A O 1
ATOM 2091 N N . VAL A 1 267 ? 24.346 -5.473 -12.151 1.00 92.75 267 VAL A N 1
ATOM 2092 C CA . VAL A 1 267 ? 23.682 -6.782 -12.083 1.00 92.75 267 VAL A CA 1
ATOM 2093 C C . VAL A 1 267 ? 24.644 -7.903 -12.469 1.00 92.75 267 VAL A C 1
ATOM 2095 O O . VAL A 1 267 ? 24.706 -8.904 -11.760 1.00 92.75 267 VAL A O 1
ATOM 2098 N N . GLU A 1 268 ? 25.448 -7.737 -13.522 1.00 90.19 268 GLU A N 1
ATOM 2099 C CA . GLU A 1 268 ? 26.468 -8.728 -13.890 1.00 90.19 268 GLU A CA 1
ATOM 2100 C C . GLU A 1 268 ? 27.453 -8.958 -12.749 1.00 90.19 268 GLU A C 1
ATOM 2102 O O . GLU A 1 268 ? 27.693 -10.098 -12.368 1.00 90.19 268 GLU A O 1
ATOM 2107 N N . ARG A 1 269 ? 27.955 -7.886 -12.126 1.00 89.19 269 ARG A N 1
ATOM 2108 C CA . ARG A 1 269 ? 28.873 -8.002 -10.988 1.00 89.19 269 ARG A CA 1
ATOM 2109 C C . ARG A 1 269 ? 28.253 -8.737 -9.802 1.00 89.19 269 ARG A C 1
ATOM 2111 O O . ARG A 1 269 ? 28.952 -9.508 -9.160 1.00 89.19 269 ARG A O 1
ATOM 2118 N N . SER A 1 270 ? 26.964 -8.522 -9.528 1.00 86.69 270 SER A N 1
ATOM 2119 C CA . SER A 1 270 ? 26.260 -9.245 -8.457 1.00 86.69 270 SER A CA 1
ATOM 2120 C C . SER A 1 270 ? 26.091 -10.740 -8.738 1.00 86.69 270 SER A C 1
ATOM 2122 O O . SER A 1 270 ? 25.913 -11.514 -7.809 1.00 86.69 270 SER A O 1
ATOM 2124 N N . GLY A 1 271 ? 26.155 -11.155 -10.007 1.00 73.88 271 GLY A N 1
ATOM 2125 C CA . GLY A 1 271 ? 26.009 -12.551 -10.413 1.00 73.88 271 GLY A CA 1
ATOM 2126 C C . GLY A 1 271 ? 27.322 -13.324 -10.569 1.00 73.88 271 GLY A C 1
ATOM 2127 O O . GLY A 1 271 ? 27.253 -14.471 -11.010 1.00 73.88 271 GLY A O 1
ATOM 2128 N N . LEU A 1 272 ? 28.474 -12.703 -10.275 1.00 71.00 272 LEU A N 1
ATOM 2129 C CA . LEU A 1 272 ? 29.829 -13.252 -10.454 1.00 71.00 272 LEU A CA 1
ATOM 2130 C C . LEU A 1 272 ? 30.539 -13.612 -9.134 1.00 71.00 272 LEU A C 1
ATOM 2132 O O . LEU A 1 272 ? 31.717 -13.951 -9.176 1.00 71.00 272 LEU A O 1
ATOM 2136 N N . ASP A 1 273 ? 29.880 -13.518 -7.975 1.00 64.44 273 ASP A N 1
ATOM 2137 C CA . ASP A 1 273 ? 30.501 -13.932 -6.708 1.00 64.44 273 ASP A CA 1
ATOM 2138 C C . ASP A 1 273 ? 30.669 -15.463 -6.676 1.00 64.44 273 ASP A C 1
ATOM 2140 O O . ASP A 1 273 ? 29.715 -16.207 -6.461 1.00 64.44 273 ASP A O 1
ATOM 2144 N N . GLU A 1 274 ? 31.901 -15.915 -6.935 1.00 53.53 274 GLU A N 1
ATOM 2145 C CA . GLU A 1 274 ? 32.323 -17.324 -7.038 1.00 53.53 274 GLU A CA 1
ATOM 2146 C C . GLU A 1 274 ? 32.336 -18.067 -5.684 1.00 53.53 274 GLU A C 1
ATOM 2148 O O . GLU A 1 274 ? 32.475 -19.286 -5.654 1.00 53.53 274 GLU A O 1
ATOM 2153 N N . GLU A 1 275 ? 32.188 -17.372 -4.548 1.00 56.34 275 GLU A N 1
ATOM 2154 C CA . GLU A 1 275 ? 32.190 -17.998 -3.209 1.00 56.34 275 GLU A CA 1
ATOM 2155 C C . GLU A 1 275 ? 30.904 -18.797 -2.900 1.00 56.34 275 GLU A C 1
ATOM 2157 O O . GLU A 1 275 ? 30.815 -19.459 -1.866 1.00 56.34 275 GLU A O 1
ATOM 2162 N N . GLU A 1 276 ? 29.932 -18.777 -3.815 1.00 57.53 276 GLU A N 1
ATOM 2163 C CA . GLU A 1 276 ? 28.572 -19.294 -3.646 1.00 57.53 276 GLU A CA 1
ATOM 2164 C C . GLU A 1 276 ? 28.138 -20.207 -4.817 1.00 57.53 276 GLU A C 1
ATOM 2166 O O . GLU A 1 276 ? 26.987 -20.192 -5.241 1.00 57.53 276 GLU A O 1
ATOM 2171 N N . GLU A 1 277 ? 29.042 -21.036 -5.361 1.00 56.94 277 GLU A N 1
ATOM 2172 C CA . GLU A 1 277 ? 28.705 -22.019 -6.421 1.00 56.94 277 GLU A CA 1
ATOM 2173 C C . GLU A 1 277 ? 27.594 -23.022 -6.021 1.00 56.94 277 GLU A C 1
ATOM 2175 O O . GLU A 1 277 ? 26.975 -23.625 -6.897 1.00 56.94 277 GLU A O 1
ATOM 2180 N N . ASP A 1 278 ? 27.316 -23.168 -4.719 1.00 64.38 278 ASP A N 1
ATOM 2181 C CA . ASP A 1 278 ? 26.242 -24.001 -4.153 1.00 64.38 278 ASP A CA 1
ATOM 2182 C C . ASP A 1 278 ? 24.967 -23.201 -3.780 1.00 64.38 278 ASP A C 1
ATOM 2184 O O . ASP A 1 278 ? 24.065 -23.749 -3.140 1.00 64.38 278 ASP A O 1
ATOM 2188 N N . GLU A 1 279 ? 24.880 -21.909 -4.119 1.00 71.75 279 GLU A N 1
ATOM 2189 C CA . GLU A 1 279 ? 23.693 -21.089 -3.838 1.00 71.75 279 GLU A CA 1
ATOM 2190 C C . GLU A 1 279 ? 22.520 -21.470 -4.759 1.00 71.75 279 GLU A C 1
ATOM 2192 O O . GLU A 1 279 ? 22.688 -21.730 -5.954 1.00 71.75 279 GLU A O 1
ATOM 2197 N N . ASP A 1 280 ? 21.311 -21.523 -4.191 1.00 81.19 280 ASP A N 1
ATOM 2198 C CA . ASP A 1 280 ? 20.094 -21.786 -4.953 1.00 81.19 280 ASP A CA 1
ATOM 2199 C C . ASP A 1 280 ? 19.743 -20.646 -5.931 1.00 81.19 280 ASP A C 1
ATOM 2201 O O . ASP A 1 280 ? 20.135 -19.485 -5.777 1.00 81.19 280 ASP A O 1
ATOM 2205 N N . GLU A 1 281 ? 18.997 -20.995 -6.985 1.00 81.00 281 GLU A N 1
ATOM 2206 C CA . GLU A 1 281 ? 18.625 -20.057 -8.053 1.00 81.00 281 GLU A CA 1
ATOM 2207 C C . GLU A 1 281 ? 17.803 -18.867 -7.530 1.00 81.00 281 GLU A C 1
ATOM 2209 O O . GLU A 1 281 ? 17.953 -17.751 -8.038 1.00 81.00 281 GLU A O 1
ATOM 2214 N N . ASP A 1 282 ? 16.989 -19.081 -6.491 1.00 83.38 282 ASP A N 1
ATOM 2215 C CA . ASP A 1 282 ? 16.140 -18.055 -5.880 1.00 83.38 282 ASP A CA 1
ATOM 2216 C C . ASP A 1 282 ? 16.978 -16.988 -5.163 1.00 83.38 282 ASP A C 1
ATOM 2218 O O . ASP A 1 282 ? 16.755 -15.789 -5.345 1.00 83.38 282 ASP A O 1
ATOM 2222 N N . SER A 1 283 ? 17.983 -17.401 -4.392 1.00 85.06 283 SER A N 1
ATOM 2223 C CA . SER A 1 283 ? 18.884 -16.501 -3.668 1.00 85.06 283 SER A CA 1
ATOM 2224 C C . SER A 1 283 ? 19.751 -15.702 -4.641 1.00 85.06 283 SER A C 1
ATOM 2226 O O . SER A 1 283 ? 19.831 -14.471 -4.538 1.00 85.06 283 SER A O 1
ATOM 2228 N N . ARG A 1 284 ? 20.259 -16.350 -5.699 1.00 84.25 284 ARG A N 1
ATOM 2229 C CA . ARG A 1 284 ? 20.961 -15.660 -6.792 1.00 84.25 284 ARG A CA 1
ATOM 2230 C C . ARG A 1 284 ? 20.069 -14.626 -7.482 1.00 84.25 284 ARG A C 1
ATOM 2232 O O . ARG A 1 284 ? 20.521 -13.524 -7.810 1.00 84.25 284 ARG A O 1
ATOM 2239 N N . TYR A 1 285 ? 18.802 -14.960 -7.727 1.00 86.19 285 TYR A N 1
ATOM 2240 C CA . TYR A 1 285 ? 17.834 -14.042 -8.324 1.00 86.19 285 TYR A CA 1
ATOM 2241 C C . TYR A 1 285 ? 17.532 -12.851 -7.402 1.00 86.19 285 TYR A C 1
ATOM 2243 O O . TYR A 1 285 ? 17.571 -11.706 -7.861 1.00 86.19 285 TYR A O 1
ATOM 2251 N N . LEU A 1 286 ? 17.329 -13.084 -6.101 1.00 86.12 286 LEU A N 1
ATOM 2252 C CA . LEU A 1 286 ? 17.138 -12.030 -5.097 1.00 86.12 286 LEU A CA 1
ATOM 2253 C C . LEU A 1 286 ? 18.333 -11.068 -5.041 1.00 86.12 286 LEU A C 1
ATOM 2255 O O . LEU A 1 286 ? 18.138 -9.853 -5.100 1.00 86.12 286 LEU A O 1
ATOM 2259 N N . ARG A 1 287 ? 19.572 -11.580 -5.054 1.00 87.62 287 ARG A N 1
ATOM 2260 C CA . ARG A 1 287 ? 20.783 -10.737 -5.114 1.00 87.62 287 ARG A CA 1
ATOM 2261 C C . ARG A 1 287 ? 20.809 -9.848 -6.358 1.00 87.62 287 ARG A C 1
ATOM 2263 O O . ARG A 1 287 ? 21.144 -8.661 -6.284 1.00 87.62 287 ARG A O 1
ATOM 2270 N N . ARG A 1 288 ? 20.411 -10.385 -7.515 1.00 90.12 288 ARG A N 1
ATOM 2271 C CA . ARG A 1 288 ? 20.310 -9.605 -8.760 1.00 90.12 288 ARG A CA 1
ATOM 2272 C C . ARG A 1 288 ? 19.187 -8.568 -8.702 1.00 90.12 288 ARG A C 1
ATOM 2274 O O . ARG A 1 288 ? 19.355 -7.469 -9.240 1.00 90.12 288 ARG A O 1
ATOM 2281 N N . LEU A 1 289 ? 18.069 -8.861 -8.036 1.00 89.19 289 LEU A N 1
ATOM 2282 C CA . LEU A 1 289 ? 17.010 -7.879 -7.787 1.00 89.19 289 LEU A CA 1
ATOM 2283 C C . LEU A 1 289 ? 17.509 -6.724 -6.915 1.00 89.19 289 LEU A C 1
ATOM 2285 O O . LEU A 1 289 ? 17.312 -5.569 -7.298 1.00 89.19 289 LEU A O 1
ATOM 2289 N N . ASP A 1 290 ? 18.253 -7.005 -5.844 1.00 86.69 290 ASP A N 1
ATOM 2290 C CA . ASP A 1 290 ? 18.885 -5.981 -4.996 1.00 86.69 290 ASP A CA 1
ATOM 2291 C C . ASP A 1 290 ? 19.918 -5.136 -5.766 1.00 86.69 290 ASP A C 1
ATOM 2293 O O . ASP A 1 290 ? 20.103 -3.932 -5.524 1.00 86.69 290 ASP A O 1
ATOM 2297 N N . ALA A 1 291 ? 20.569 -5.737 -6.766 1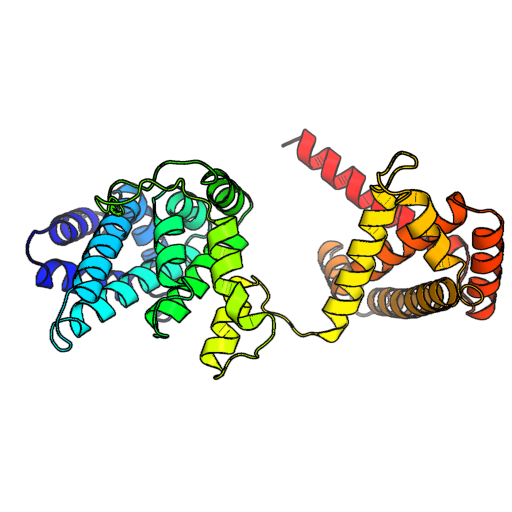.00 90.12 291 ALA A N 1
ATOM 2298 C CA . ALA A 1 291 ? 21.442 -5.044 -7.708 1.00 90.12 291 ALA A CA 1
ATOM 2299 C C . ALA A 1 291 ? 20.684 -4.184 -8.744 1.00 90.12 291 ALA A C 1
ATOM 2301 O O . ALA A 1 291 ? 21.293 -3.337 -9.407 1.00 90.12 291 ALA A O 1
ATOM 2302 N N . GLY A 1 292 ? 19.359 -4.316 -8.837 1.00 91.25 292 GLY A N 1
ATOM 2303 C CA . GLY A 1 292 ? 18.491 -3.532 -9.714 1.00 91.25 292 GLY A CA 1
ATOM 2304 C C . GLY A 1 292 ? 18.131 -4.216 -11.034 1.00 91.25 292 GLY A C 1
ATOM 2305 O O . GLY A 1 292 ? 17.870 -3.511 -12.012 1.00 91.25 292 GLY A O 1
ATOM 2306 N N . LEU A 1 293 ? 18.098 -5.555 -11.075 1.00 93.06 293 LEU A N 1
ATOM 2307 C CA . LEU A 1 293 ? 17.672 -6.335 -12.246 1.00 93.06 293 LEU A CA 1
ATOM 2308 C C . LEU A 1 293 ? 16.315 -5.868 -12.786 1.00 93.06 293 LEU A C 1
ATOM 2310 O O . LEU A 1 293 ? 16.193 -5.605 -13.977 1.00 93.06 293 LEU A O 1
ATOM 2314 N N . PHE A 1 294 ? 15.330 -5.641 -11.917 1.00 92.12 294 PHE A N 1
ATOM 2315 C CA . PHE A 1 294 ? 14.015 -5.162 -12.348 1.00 92.12 294 PHE A CA 1
ATOM 2316 C C . PHE A 1 294 ? 14.096 -3.836 -13.128 1.00 92.12 294 PHE A C 1
ATOM 2318 O O . PHE A 1 294 ? 13.489 -3.681 -14.189 1.00 92.12 294 PHE A O 1
ATOM 2325 N N . VAL A 1 295 ? 14.902 -2.880 -12.649 1.00 94.44 295 VAL A N 1
ATOM 2326 C CA . VAL A 1 295 ? 15.107 -1.589 -13.326 1.00 94.44 295 VAL A CA 1
ATOM 2327 C C . VAL A 1 295 ? 15.792 -1.787 -14.677 1.00 94.44 295 VAL A C 1
ATOM 2329 O O . VAL A 1 295 ? 15.369 -1.188 -15.669 1.00 94.44 295 VAL A O 1
ATOM 2332 N N . LEU A 1 296 ? 16.812 -2.653 -14.731 1.00 96.25 296 LEU A N 1
ATOM 2333 C CA . LEU A 1 296 ? 17.508 -3.017 -15.966 1.00 96.25 296 LEU A CA 1
ATOM 2334 C C . LEU A 1 296 ? 16.535 -3.568 -17.008 1.00 96.25 296 LEU A C 1
ATOM 2336 O O . LEU A 1 296 ? 16.544 -3.116 -18.151 1.00 96.25 296 LEU A O 1
ATOM 2340 N N . GLU A 1 297 ? 15.663 -4.489 -16.614 1.00 95.75 297 GLU A N 1
ATOM 2341 C CA . GLU A 1 297 ? 14.677 -5.082 -17.510 1.00 95.75 297 GLU A CA 1
ATOM 2342 C C . GLU A 1 297 ? 13.655 -4.054 -18.021 1.00 95.75 297 GLU A C 1
ATOM 2344 O O . GLU A 1 297 ? 13.331 -4.031 -19.211 1.00 95.75 297 GLU A O 1
ATOM 2349 N N . ARG A 1 298 ? 13.164 -3.150 -17.155 1.00 97.00 298 ARG A N 1
ATOM 2350 C CA . ARG A 1 298 ? 12.276 -2.052 -17.583 1.00 97.00 298 ARG A CA 1
ATOM 2351 C C . ARG A 1 298 ? 12.970 -1.151 -18.608 1.00 97.00 298 ARG A C 1
ATOM 2353 O O . ARG A 1 298 ? 12.362 -0.793 -19.617 1.00 97.00 298 ARG A O 1
ATOM 2360 N N . ILE A 1 299 ? 14.240 -0.810 -18.383 1.00 97.31 299 ILE A N 1
ATOM 2361 C CA . ILE A 1 299 ? 15.051 -0.020 -19.321 1.00 97.31 299 ILE A CA 1
ATOM 2362 C C . ILE A 1 299 ? 15.244 -0.779 -20.639 1.00 97.31 299 ILE A C 1
ATOM 2364 O O . ILE A 1 299 ? 15.020 -0.203 -21.705 1.00 97.31 299 ILE A O 1
ATOM 2368 N N . ALA A 1 300 ? 15.611 -2.061 -20.579 1.00 97.25 300 ALA A N 1
ATOM 2369 C CA . ALA A 1 300 ? 15.793 -2.929 -21.740 1.00 97.25 300 ALA A CA 1
ATOM 2370 C C . ALA A 1 300 ? 14.530 -2.959 -22.612 1.00 97.25 300 ALA A C 1
ATOM 2372 O O . ALA A 1 300 ? 14.598 -2.766 -23.830 1.00 97.25 300 ALA A O 1
ATOM 2373 N N . PHE A 1 301 ? 13.359 -3.095 -21.985 1.00 97.44 301 PHE A N 1
ATOM 2374 C CA . PHE A 1 301 ? 12.077 -3.060 -22.680 1.00 97.44 301 PHE A CA 1
ATOM 2375 C C . PHE A 1 301 ? 11.855 -1.732 -23.418 1.00 97.44 301 PHE A C 1
ATOM 2377 O O . PHE A 1 301 ? 11.485 -1.730 -24.595 1.00 97.44 301 PHE A O 1
ATOM 2384 N N . VAL A 1 302 ? 12.129 -0.593 -22.767 1.00 97.75 302 VAL A N 1
ATOM 2385 C CA . VAL A 1 302 ? 12.019 0.732 -23.404 1.00 97.75 302 VAL A CA 1
ATOM 2386 C C . VAL A 1 302 ? 12.988 0.848 -24.583 1.00 97.75 302 VAL A C 1
ATOM 2388 O O . VAL A 1 302 ? 12.581 1.282 -25.661 1.00 97.75 302 VAL A O 1
ATOM 2391 N N . VAL A 1 303 ? 14.247 0.423 -24.430 1.00 97.38 303 VAL A N 1
ATOM 2392 C CA . VAL A 1 303 ? 15.242 0.446 -25.517 1.00 97.38 303 VAL A CA 1
ATOM 2393 C C . VAL A 1 303 ? 14.758 -0.380 -26.713 1.00 97.38 303 VAL A C 1
ATOM 2395 O O . VAL A 1 303 ? 14.754 0.114 -27.845 1.00 97.38 303 VAL A O 1
ATOM 2398 N N . ALA A 1 304 ? 14.291 -1.608 -26.481 1.00 96.75 304 ALA A N 1
ATOM 2399 C CA . ALA A 1 304 ? 13.769 -2.473 -27.536 1.00 96.75 304 ALA A CA 1
ATOM 2400 C C . ALA A 1 304 ? 12.532 -1.880 -28.223 1.00 96.75 304 ALA A C 1
ATOM 2402 O O . ALA A 1 304 ? 12.431 -1.910 -29.455 1.00 96.75 304 ALA A O 1
ATOM 2403 N N . HIS A 1 305 ? 11.625 -1.272 -27.455 1.00 96.88 305 HIS A N 1
ATOM 2404 C CA . HIS A 1 305 ? 10.464 -0.568 -27.990 1.00 96.88 305 HIS A CA 1
ATOM 2405 C C . HIS A 1 305 ? 10.869 0.579 -28.925 1.00 96.88 305 HIS A C 1
ATOM 2407 O O . HIS A 1 305 ? 10.367 0.665 -30.046 1.00 96.88 305 HIS A O 1
ATOM 2413 N N . LEU A 1 306 ? 11.827 1.422 -28.526 1.00 96.56 306 LEU A N 1
ATOM 2414 C CA . LEU A 1 306 ? 12.322 2.527 -29.359 1.00 96.56 306 LEU A CA 1
ATOM 2415 C C . LEU A 1 306 ? 13.019 2.024 -30.634 1.00 96.56 306 LEU A C 1
ATOM 2417 O O . LEU A 1 306 ? 12.821 2.587 -31.717 1.00 96.56 306 LEU A O 1
ATOM 2421 N N . CYS A 1 307 ? 13.788 0.936 -30.525 1.00 95.81 307 CYS A N 1
ATOM 2422 C CA . CYS A 1 307 ? 14.416 0.259 -31.659 1.00 95.81 307 CYS A CA 1
ATOM 2423 C C . CYS A 1 307 ? 13.388 -0.297 -32.655 1.00 95.81 307 CYS A C 1
ATOM 2425 O O . CYS A 1 307 ? 13.613 -0.253 -33.870 1.00 95.81 307 CYS A O 1
ATOM 2427 N N . ARG A 1 308 ? 12.256 -0.808 -32.158 1.00 94.75 308 ARG A N 1
ATOM 2428 C CA . ARG A 1 308 ? 11.128 -1.257 -32.983 1.00 94.75 308 ARG A CA 1
ATOM 2429 C C . ARG A 1 308 ? 10.390 -0.079 -33.618 1.00 94.75 308 ARG A C 1
ATOM 2431 O O . ARG A 1 308 ? 10.038 -0.160 -34.793 1.00 94.75 308 ARG A O 1
ATOM 2438 N N . PHE A 1 309 ? 10.163 0.992 -32.861 1.00 93.81 309 PHE A N 1
ATOM 2439 C CA . PHE A 1 309 ? 9.396 2.156 -33.300 1.00 93.81 309 PHE A CA 1
ATOM 2440 C C . PHE A 1 309 ? 10.045 2.876 -34.488 1.00 93.81 309 PHE A C 1
ATOM 2442 O O . PHE A 1 309 ? 9.372 3.199 -35.465 1.00 93.81 309 PHE A O 1
ATOM 2449 N N . SER A 1 310 ? 11.358 3.133 -34.435 1.00 94.25 310 SER A N 1
ATOM 2450 C CA . SER A 1 310 ? 12.031 3.927 -35.467 1.00 94.25 310 SER A CA 1
ATOM 2451 C C . SER A 1 310 ? 13.409 3.399 -35.825 1.00 94.25 310 SER A C 1
ATOM 2453 O O . SER A 1 310 ? 14.291 3.260 -34.981 1.00 94.25 310 SER A O 1
ATOM 2455 N N . LYS A 1 311 ? 13.652 3.241 -37.134 1.00 96.06 311 LYS A N 1
ATOM 2456 C CA . LYS A 1 311 ? 14.980 2.905 -37.673 1.00 96.06 311 LYS A CA 1
ATOM 2457 C C . LYS A 1 311 ? 16.049 3.928 -37.272 1.00 96.06 311 LYS A C 1
ATOM 2459 O O . LYS A 1 311 ? 17.199 3.539 -37.097 1.00 96.06 311 LYS A O 1
ATOM 2464 N N . LYS A 1 312 ? 15.676 5.210 -37.126 1.00 95.38 312 LYS A N 1
ATOM 2465 C CA . LYS A 1 312 ? 16.584 6.286 -36.696 1.00 95.38 312 LYS A CA 1
ATOM 2466 C C . LYS A 1 312 ? 17.015 6.078 -35.243 1.00 95.38 312 LYS A C 1
ATOM 2468 O O . LYS A 1 312 ? 18.209 6.095 -34.970 1.00 95.38 312 LYS A O 1
ATOM 2473 N N . LEU A 1 313 ? 16.052 5.838 -34.348 1.00 96.06 313 LEU A N 1
ATOM 2474 C CA . LEU A 1 313 ? 16.327 5.562 -32.935 1.00 96.06 313 LEU A CA 1
ATOM 2475 C C . LEU A 1 313 ? 17.135 4.277 -32.779 1.00 96.06 313 LEU A C 1
ATOM 2477 O O . LEU A 1 313 ? 18.131 4.279 -32.072 1.00 96.06 313 LEU A O 1
ATOM 2481 N N . ARG A 1 314 ? 16.786 3.220 -33.521 1.00 96.88 314 ARG A N 1
ATOM 2482 C CA . ARG A 1 314 ? 17.558 1.974 -33.535 1.00 96.88 314 ARG A CA 1
ATOM 2483 C C . ARG A 1 314 ? 19.016 2.201 -33.917 1.00 96.88 314 ARG A C 1
ATOM 2485 O O . ARG A 1 314 ? 19.906 1.727 -33.227 1.00 96.88 314 ARG A O 1
ATOM 2492 N N . ALA A 1 315 ? 19.267 2.920 -35.012 1.00 96.81 315 ALA A N 1
ATOM 2493 C CA . ALA A 1 315 ? 20.630 3.220 -35.439 1.00 96.81 315 ALA A CA 1
ATOM 2494 C C . ALA A 1 315 ? 21.393 4.028 -34.375 1.00 96.81 315 ALA A C 1
ATOM 2496 O O . ALA A 1 315 ? 22.554 3.738 -34.114 1.00 96.81 315 ALA A O 1
ATOM 2497 N N . TYR A 1 316 ? 20.729 4.995 -33.736 1.00 97.06 316 TYR A N 1
ATOM 2498 C CA . TYR A 1 316 ? 21.322 5.799 -32.667 1.00 97.06 316 TYR A CA 1
ATOM 2499 C C . TYR A 1 316 ? 21.660 4.957 -31.430 1.00 97.06 316 TYR A C 1
ATOM 2501 O O . TYR A 1 316 ? 22.788 5.015 -30.958 1.00 97.06 316 TYR A O 1
ATOM 2509 N N . VAL A 1 317 ? 20.735 4.112 -30.958 1.00 97.00 317 VAL A N 1
ATOM 2510 C CA . VAL A 1 317 ? 20.963 3.178 -29.840 1.00 97.00 317 VAL A CA 1
ATOM 2511 C C . VAL A 1 317 ? 22.172 2.287 -30.110 1.00 97.00 317 VAL A C 1
ATOM 2513 O O . VAL A 1 317 ? 23.036 2.184 -29.251 1.00 97.00 317 VAL A O 1
ATOM 2516 N N . MET A 1 318 ? 22.283 1.712 -31.310 1.00 95.00 318 MET A N 1
ATOM 2517 C CA . MET A 1 318 ? 23.411 0.846 -31.684 1.00 95.00 318 MET A CA 1
ATOM 2518 C C . MET A 1 318 ? 24.756 1.589 -31.625 1.00 95.00 318 MET A C 1
ATOM 2520 O O . MET A 1 318 ? 25.744 1.051 -31.132 1.00 95.00 318 MET A O 1
ATOM 2524 N N . VAL A 1 319 ? 24.797 2.848 -32.079 1.00 95.81 319 VAL A N 1
ATOM 2525 C CA . VAL A 1 319 ? 25.992 3.704 -31.946 1.00 95.81 319 VAL A CA 1
ATOM 2526 C C . VAL A 1 319 ? 26.304 3.964 -30.472 1.00 95.81 319 VAL A C 1
ATOM 2528 O O . VAL A 1 319 ? 27.448 3.838 -30.048 1.00 95.81 319 VAL A O 1
ATOM 2531 N N . LYS A 1 320 ? 25.283 4.282 -29.677 1.00 96.56 320 LYS A N 1
ATOM 2532 C CA . LYS A 1 320 ? 25.412 4.605 -28.254 1.00 96.56 320 LYS A CA 1
ATOM 2533 C C . LYS A 1 320 ? 25.787 3.420 -27.370 1.00 96.56 320 LYS A C 1
ATOM 2535 O O . LYS A 1 320 ? 26.465 3.635 -26.368 1.00 96.56 320 LYS A O 1
ATOM 2540 N N . PHE A 1 321 ? 25.379 2.212 -27.738 1.00 96.44 321 PHE A N 1
ATOM 2541 C CA . PHE A 1 321 ? 25.817 0.963 -27.118 1.00 96.44 321 PHE A CA 1
ATOM 2542 C C . PHE A 1 321 ? 27.304 0.739 -27.388 1.00 96.44 321 PHE A C 1
ATOM 2544 O O . PHE A 1 321 ? 28.082 0.586 -26.450 1.00 96.44 321 PHE A O 1
ATOM 2551 N N . HIS A 1 322 ? 27.717 0.862 -28.653 1.00 95.31 322 HIS A N 1
ATOM 2552 C CA . HIS A 1 322 ? 29.122 0.748 -29.036 1.00 95.31 322 HIS A CA 1
ATOM 2553 C C . HIS A 1 322 ? 30.013 1.799 -28.344 1.00 95.31 322 HIS A C 1
ATOM 2555 O O . HIS A 1 322 ? 31.100 1.470 -27.882 1.00 95.31 322 HIS A O 1
ATOM 2561 N N . GLU A 1 323 ? 29.570 3.059 -28.228 1.00 95.00 323 GLU A N 1
ATOM 2562 C CA . GLU A 1 323 ? 30.299 4.120 -27.501 1.00 95.00 323 GLU A CA 1
ATOM 2563 C C . GLU A 1 323 ? 30.530 3.798 -26.014 1.00 95.00 323 GLU A C 1
ATOM 2565 O O . GLU A 1 323 ? 31.489 4.297 -25.426 1.00 95.00 323 GLU A O 1
ATOM 2570 N N . ARG A 1 324 ? 29.669 2.972 -25.411 1.00 93.31 324 ARG A N 1
ATOM 2571 C CA . ARG A 1 324 ? 29.733 2.561 -23.999 1.00 93.31 324 ARG A CA 1
ATOM 2572 C C . ARG A 1 324 ? 30.244 1.130 -23.815 1.00 93.31 324 ARG A C 1
ATOM 2574 O O . ARG A 1 324 ? 30.165 0.607 -22.709 1.00 93.31 324 ARG A O 1
ATOM 2581 N N . SER A 1 325 ? 30.768 0.508 -24.875 1.00 92.75 325 SER A N 1
ATOM 2582 C CA . SER A 1 325 ? 31.255 -0.879 -24.868 1.00 92.75 325 SER A CA 1
ATOM 2583 C C . SER A 1 325 ? 30.201 -1.909 -24.435 1.00 92.75 325 SER A C 1
ATOM 2585 O O . SER A 1 325 ? 30.543 -2.932 -23.851 1.00 92.75 325 SER A O 1
ATOM 2587 N N . ILE A 1 326 ? 28.924 -1.636 -24.712 1.00 92.75 326 ILE A N 1
ATOM 2588 C CA . ILE A 1 326 ? 27.812 -2.554 -24.450 1.00 92.75 326 ILE A CA 1
ATOM 2589 C C . ILE A 1 326 ? 27.616 -3.418 -25.691 1.00 92.75 326 ILE A C 1
ATOM 2591 O O . ILE A 1 326 ? 27.497 -2.884 -26.800 1.00 92.75 326 ILE A O 1
ATOM 2595 N N . ASP A 1 327 ? 27.560 -4.735 -25.512 1.00 91.38 327 ASP A N 1
ATOM 2596 C CA . ASP A 1 327 ? 27.248 -5.635 -26.613 1.00 91.38 327 ASP A CA 1
ATOM 2597 C C . ASP A 1 327 ? 25.757 -5.565 -26.972 1.00 91.38 327 ASP A C 1
ATOM 2599 O O . ASP A 1 327 ? 24.884 -5.404 -26.119 1.00 91.38 327 ASP A O 1
ATOM 2603 N N . ASN A 1 328 ? 25.434 -5.677 -28.258 1.00 86.69 328 ASN A N 1
ATOM 2604 C CA . ASN A 1 328 ? 24.036 -5.623 -28.687 1.00 86.69 328 ASN A CA 1
ATOM 2605 C C . ASN A 1 328 ? 23.259 -6.860 -28.221 1.00 86.69 328 ASN A C 1
ATOM 2607 O O . ASN A 1 328 ? 22.053 -6.760 -27.972 1.00 86.69 328 ASN A O 1
ATOM 2611 N N . ASP A 1 329 ? 23.947 -7.993 -28.062 1.00 92.06 329 ASP A N 1
ATOM 2612 C CA . ASP A 1 329 ? 23.348 -9.234 -27.577 1.00 92.06 329 ASP A CA 1
ATOM 2613 C C . ASP A 1 329 ? 22.991 -9.147 -26.085 1.00 92.06 329 ASP A C 1
ATOM 2615 O O . ASP A 1 329 ? 22.036 -9.795 -25.659 1.00 92.06 329 ASP A O 1
ATOM 2619 N N . SER A 1 330 ? 23.632 -8.258 -25.312 1.00 92.81 330 SER A N 1
ATOM 2620 C CA . SER A 1 330 ? 23.266 -7.975 -23.916 1.00 92.81 330 SER A CA 1
ATOM 2621 C C . SER A 1 330 ? 21.799 -7.563 -23.772 1.00 92.81 330 SER A C 1
ATOM 2623 O O . SER A 1 330 ? 21.099 -8.034 -22.878 1.00 92.81 330 SER A O 1
ATOM 2625 N N . LEU A 1 331 ? 21.292 -6.720 -24.681 1.00 94.06 331 LEU A N 1
ATOM 2626 C CA . LEU A 1 331 ? 19.884 -6.309 -24.667 1.00 94.06 331 LEU A CA 1
ATOM 2627 C C . LEU A 1 331 ? 18.947 -7.500 -24.893 1.00 94.06 331 LEU A C 1
ATOM 2629 O O . LEU A 1 331 ? 17.905 -7.601 -24.250 1.00 94.06 331 LEU A O 1
ATOM 2633 N N . VAL A 1 332 ? 19.310 -8.380 -25.827 1.00 94.00 332 VAL A N 1
ATOM 2634 C CA . VAL A 1 332 ? 18.518 -9.567 -26.161 1.00 94.00 332 VAL A CA 1
ATOM 2635 C C . VAL A 1 332 ? 18.539 -10.555 -25.001 1.00 94.00 332 VAL A C 1
ATOM 2637 O O . VAL A 1 332 ? 17.482 -11.060 -24.639 1.00 94.00 332 VAL A O 1
ATOM 2640 N N . SER A 1 333 ? 19.703 -10.771 -24.387 1.00 94.00 333 SER A N 1
ATOM 2641 C CA . SER A 1 333 ? 19.874 -11.664 -23.240 1.00 94.00 333 SER A CA 1
ATOM 2642 C C . SER A 1 333 ? 18.975 -11.261 -22.072 1.00 94.00 333 SER A C 1
ATOM 2644 O O . SER A 1 333 ? 18.218 -12.092 -21.582 1.00 94.00 333 SER A O 1
ATOM 2646 N N . VAL A 1 334 ? 18.989 -9.980 -21.681 1.00 94.75 334 VAL A N 1
ATOM 2647 C CA . VAL A 1 334 ? 18.145 -9.466 -20.586 1.00 94.75 334 VAL A CA 1
ATOM 2648 C C . VAL A 1 334 ? 16.655 -9.669 -20.883 1.00 94.75 334 VAL A C 1
ATOM 2650 O O . VAL A 1 334 ? 15.890 -10.076 -20.013 1.00 94.75 334 VAL A O 1
ATOM 2653 N N . LEU A 1 335 ? 16.219 -9.391 -22.116 1.00 94.38 335 LEU A N 1
ATOM 2654 C CA . LEU A 1 335 ? 14.809 -9.525 -22.495 1.00 94.38 335 LEU A CA 1
ATOM 2655 C C . LEU A 1 335 ? 14.356 -10.981 -22.605 1.00 94.38 335 LEU A C 1
ATOM 2657 O O . LEU A 1 335 ? 13.202 -11.275 -22.299 1.00 94.38 335 LEU A O 1
ATOM 2661 N N . GLN A 1 336 ? 15.237 -11.870 -23.065 1.00 93.69 336 GLN A N 1
ATOM 2662 C CA . GLN A 1 336 ? 14.942 -13.293 -23.174 1.00 93.69 336 GLN A CA 1
ATOM 2663 C C . GLN A 1 336 ? 14.808 -13.919 -21.787 1.00 93.69 336 GLN A C 1
ATOM 2665 O O . GLN A 1 336 ? 13.826 -14.604 -21.534 1.00 93.69 336 GLN A O 1
ATOM 2670 N N . GLU A 1 337 ? 15.727 -13.607 -20.875 1.00 90.94 337 GLU A N 1
ATOM 2671 C CA . GLU A 1 337 ? 15.677 -14.092 -19.496 1.00 90.94 337 GLU A CA 1
ATOM 2672 C C . GLU A 1 337 ? 14.394 -13.642 -18.781 1.00 90.94 337 GLU A C 1
ATOM 2674 O O . GLU A 1 337 ? 13.692 -14.455 -18.181 1.00 90.94 337 GLU A O 1
ATOM 2679 N N . GLN A 1 338 ? 14.015 -12.367 -18.932 1.00 91.56 338 GLN A N 1
ATOM 2680 C CA . GLN A 1 338 ? 12.743 -11.871 -18.407 1.00 91.56 338 GLN A CA 1
ATOM 2681 C C . GLN A 1 338 ? 11.534 -12.600 -19.016 1.00 91.56 338 GLN A C 1
ATOM 2683 O O . GLN A 1 338 ? 10.559 -12.878 -18.317 1.00 91.56 338 GLN A O 1
ATOM 2688 N N . LEU A 1 339 ? 11.556 -12.870 -20.324 1.00 90.75 339 LEU A N 1
ATOM 2689 C CA . LEU A 1 339 ? 10.469 -13.579 -20.995 1.00 90.75 339 LEU A CA 1
ATOM 2690 C C . LEU A 1 339 ? 10.337 -15.014 -20.477 1.00 90.75 339 LEU A C 1
ATOM 2692 O O . LEU A 1 339 ? 9.219 -15.453 -20.221 1.00 90.75 339 LEU A O 1
ATOM 2696 N N . ASP A 1 340 ? 11.455 -15.716 -20.310 1.00 89.81 340 ASP A N 1
ATOM 2697 C CA . ASP A 1 340 ? 11.476 -17.103 -19.848 1.00 89.81 340 ASP A CA 1
ATOM 2698 C C . ASP A 1 340 ? 10.891 -17.219 -18.427 1.00 89.81 340 ASP A C 1
ATOM 2700 O O . ASP A 1 340 ? 10.053 -18.088 -18.178 1.00 89.81 340 ASP A O 1
ATOM 2704 N N . LEU A 1 341 ? 11.220 -16.276 -17.532 1.00 85.81 341 LEU A N 1
ATOM 2705 C CA . LEU A 1 341 ? 10.631 -16.191 -16.187 1.00 85.81 341 LEU A CA 1
ATOM 2706 C C . LEU A 1 341 ? 9.114 -15.944 -16.216 1.00 85.81 341 LEU A C 1
ATOM 2708 O O . LEU A 1 341 ? 8.362 -16.594 -15.491 1.00 85.81 341 LEU A O 1
ATOM 2712 N N . LEU A 1 342 ? 8.644 -15.026 -17.068 1.00 85.00 342 LEU A N 1
ATOM 2713 C CA . LEU A 1 342 ? 7.210 -14.735 -17.194 1.00 85.00 342 LEU A CA 1
ATOM 2714 C C . LEU A 1 342 ? 6.419 -15.932 -17.739 1.00 85.00 342 LEU A C 1
ATOM 2716 O O . LEU A 1 342 ? 5.291 -16.166 -17.312 1.00 85.00 342 LEU A O 1
ATOM 2720 N N . VAL A 1 343 ? 6.995 -16.685 -18.681 1.00 86.06 343 VAL A N 1
ATOM 2721 C CA . VAL A 1 343 ? 6.364 -17.890 -19.239 1.00 86.06 343 VAL A CA 1
ATOM 2722 C C . VAL A 1 343 ? 6.265 -18.990 -18.183 1.00 86.06 343 VAL A C 1
ATOM 2724 O O . VAL A 1 343 ? 5.204 -19.601 -18.065 1.00 86.06 343 VAL A O 1
ATOM 2727 N N . ALA A 1 344 ? 7.318 -19.200 -17.390 1.00 80.69 344 ALA A N 1
ATOM 2728 C CA . ALA A 1 344 ? 7.307 -20.176 -16.303 1.00 80.69 344 ALA A CA 1
ATOM 2729 C C . ALA A 1 344 ? 6.223 -19.860 -15.253 1.00 80.69 344 ALA A C 1
ATOM 2731 O O . ALA A 1 344 ? 5.461 -20.743 -14.862 1.00 80.69 344 ALA A O 1
ATOM 2732 N N . ASP A 1 345 ? 6.088 -18.592 -14.851 1.00 74.88 345 ASP A N 1
ATOM 2733 C CA . ASP A 1 345 ? 5.082 -18.159 -13.868 1.00 74.88 345 ASP A CA 1
ATOM 2734 C C . ASP A 1 345 ? 3.635 -18.336 -14.389 1.00 74.88 345 ASP A C 1
ATOM 2736 O O . ASP A 1 345 ? 2.726 -18.737 -13.655 1.00 74.88 345 ASP A O 1
ATOM 2740 N N . ASP A 1 346 ? 3.408 -18.104 -15.687 1.00 73.81 346 ASP A N 1
ATOM 2741 C CA . ASP A 1 346 ? 2.113 -18.334 -16.346 1.00 73.81 346 ASP A CA 1
ATOM 2742 C C . ASP A 1 346 ? 1.752 -19.825 -16.485 1.00 73.81 346 ASP A C 1
ATOM 2744 O O . ASP A 1 346 ? 0.565 -20.163 -16.552 1.00 73.81 346 ASP A O 1
ATOM 2748 N N . GLU A 1 347 ? 2.739 -20.719 -16.576 1.00 74.12 347 GLU A N 1
ATOM 2749 C CA . GLU A 1 347 ? 2.524 -22.171 -16.587 1.00 74.12 347 GLU A CA 1
ATOM 2750 C C . GLU A 1 347 ? 2.138 -22.678 -15.193 1.00 74.12 347 GLU A C 1
ATOM 2752 O O . GLU A 1 347 ? 1.130 -23.375 -15.062 1.00 74.12 347 GLU A O 1
ATOM 2757 N N . VAL A 1 348 ? 2.825 -22.218 -14.142 1.00 68.50 348 VAL A N 1
ATOM 2758 C CA . VAL A 1 348 ? 2.494 -22.547 -12.743 1.00 68.50 348 VAL A CA 1
ATOM 2759 C C . VAL A 1 348 ? 1.068 -22.111 -12.381 1.00 68.50 348 VAL A C 1
ATOM 2761 O O . VAL A 1 348 ? 0.309 -22.884 -11.797 1.00 68.50 348 VAL A O 1
ATOM 2764 N N . LYS A 1 349 ? 0.644 -20.908 -12.795 1.00 61.59 349 LYS A N 1
ATOM 2765 C CA . LYS A 1 349 ? -0.722 -20.396 -12.547 1.00 61.59 349 LYS A CA 1
ATOM 2766 C C . LYS A 1 349 ? -1.832 -21.140 -13.292 1.00 61.59 349 LYS A C 1
ATOM 2768 O O . LYS A 1 349 ? -3.001 -20.933 -12.981 1.00 61.59 349 LYS A O 1
ATOM 2773 N N . LYS A 1 350 ? -1.508 -21.938 -14.315 1.00 54.91 350 LYS A N 1
ATOM 2774 C CA . LYS A 1 350 ? -2.486 -22.771 -15.038 1.00 54.91 350 LYS A CA 1
ATOM 2775 C C . LYS A 1 350 ? -2.611 -24.174 -14.450 1.00 54.91 350 LYS A C 1
ATOM 2777 O O . LYS A 1 350 ? -3.602 -24.845 -14.737 1.00 54.91 350 LYS A O 1
ATOM 2782 N N . GLU A 1 351 ? -1.609 -24.620 -13.697 1.00 51.38 351 GLU A N 1
ATOM 2783 C CA . GLU A 1 351 ? -1.559 -25.952 -13.089 1.00 51.38 351 GLU A CA 1
ATOM 2784 C C . GLU A 1 351 ? -2.049 -25.982 -11.631 1.00 51.38 351 GLU A C 1
ATOM 2786 O O . GLU A 1 351 ? -2.466 -27.046 -11.166 1.00 51.38 351 GLU A O 1
ATOM 2791 N N . GLY A 1 352 ? -2.041 -24.840 -10.933 1.00 40.69 352 GLY A N 1
ATOM 2792 C CA . GLY A 1 352 ? -2.685 -24.636 -9.624 1.00 40.69 352 GLY A CA 1
ATOM 2793 C C . GLY A 1 352 ? -4.111 -24.115 -9.737 1.00 40.69 352 GLY A C 1
ATOM 2794 O O . GLY A 1 352 ? -4.932 -24.495 -8.869 1.00 40.69 352 GLY A O 1
#

pLDDT: mean 87.78, std 11.6, range [40.69, 97.75]

InterPro domains:
  IPR011989 Armadillo-like helical [G3DSA:1.25.10.10] (1-204)
  IPR011989 Armadillo-like helical [G3DSA:1.25.10.10] (205-352)
  IPR013180 Beta-catenin-like protein 1, N-terminal [PF08216] (1-203)
  IPR013180 Beta-catenin-like protein 1, N-terminal [PF08216] (205-336)
  IPR016024 Armadillo-type fold [SSF48371] (3-312)
  IPR039678 Beta-catenin-like protein 1 [PTHR14978] (1-203)